Protein AF-A0A4Y2DJC7-F1 (afdb_monomer_lite)

pLDDT: mean 81.71, std 18.83, range [42.78, 98.69]

Radius of gyration: 62.55 Å; chains: 1; bounding box: 110×44×179 Å

Foldseek 3Di:
DDDDPDPDPDPDDDDDDDDDDDDDDDPDCVVPVVVVVVVVVVVVVVVVVVVVVVVVVVVVVQVVCVVVCNRPVSVVVVVVVVVVVVVVVVVVVVVVVVVVVVVVVVVVVVVVVVVVVVVVVVVVVVVVVVVVVVVVVVVVVVVVVVVVVVVVVVVVVVVVVVVVVVVVVVVVVVVVVVVVVVVVD

Organism: Araneus ventricosus (NCBI:txid182803)

Structure (mmCIF, N/CA/C/O backbone):
data_AF-A0A4Y2DJC7-F1
#
_entry.id   AF-A0A4Y2DJC7-F1
#
loop_
_atom_site.group_PDB
_atom_site.id
_atom_site.type_symbol
_atom_site.label_atom_id
_atom_site.label_alt_id
_atom_site.label_comp_id
_atom_site.label_asym_id
_atom_site.label_entity_id
_atom_site.label_seq_id
_atom_site.pdbx_PDB_ins_code
_atom_site.Cartn_x
_atom_site.Cartn_y
_atom_site.Cartn_z
_atom_site.occupancy
_atom_site.B_iso_or_equiv
_atom_site.auth_seq_id
_atom_site.auth_comp_id
_atom_site.auth_asym_id
_atom_site.auth_atom_id
_atom_site.pdbx_PDB_model_nu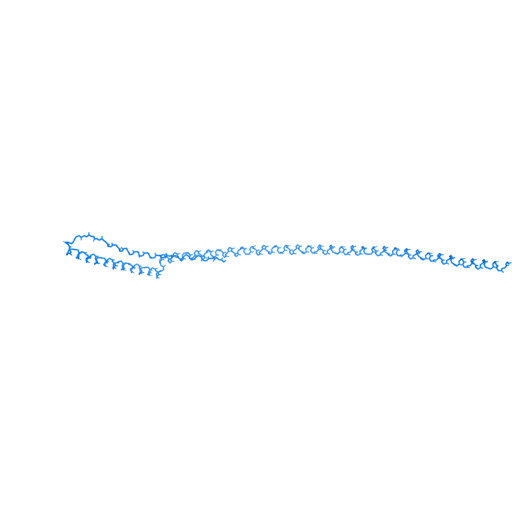m
ATOM 1 N N . MET A 1 1 ? -7.031 -8.091 13.533 1.00 45.00 1 MET A N 1
ATOM 2 C CA . MET A 1 1 ? -7.400 -9.311 14.275 1.00 45.00 1 MET A CA 1
ATOM 3 C C . MET A 1 1 ? -6.976 -9.064 15.709 1.00 45.00 1 MET A C 1
ATOM 5 O O . MET A 1 1 ? -5.784 -9.098 15.965 1.00 45.00 1 MET A O 1
ATOM 9 N N . SER A 1 2 ? -7.898 -8.633 16.573 1.00 46.38 2 SER A N 1
ATOM 10 C CA . SER A 1 2 ? -7.594 -8.322 17.976 1.00 46.38 2 SER A CA 1
ATOM 11 C C . SER A 1 2 ? -8.306 -9.318 18.881 1.00 46.38 2 SER A C 1
ATOM 13 O O . SER A 1 2 ? -9.525 -9.470 18.783 1.00 46.38 2 SER A O 1
ATOM 15 N N . GLU A 1 3 ? -7.506 -9.981 19.711 1.00 57.47 3 GLU A N 1
ATOM 16 C CA . GLU A 1 3 ? -7.895 -10.718 20.912 1.00 57.47 3 GLU A CA 1
ATOM 17 C C . GLU A 1 3 ? -8.944 -9.954 21.722 1.00 57.47 3 GLU A C 1
ATOM 19 O O . GLU A 1 3 ? -8.807 -8.758 21.985 1.00 57.47 3 GLU A O 1
ATOM 24 N N . TYR A 1 4 ? -10.011 -10.659 22.085 1.00 51.56 4 TYR A N 1
ATOM 25 C CA . TYR A 1 4 ? -10.983 -10.206 23.065 1.00 51.56 4 TYR A CA 1
ATOM 26 C C . TYR A 1 4 ? -10.540 -10.737 24.429 1.00 51.56 4 TYR A C 1
ATOM 28 O O . TYR A 1 4 ? -10.773 -11.906 24.725 1.00 51.56 4 TYR A O 1
ATOM 36 N N . ASP A 1 5 ? -9.920 -9.874 25.236 1.00 57.31 5 ASP A N 1
ATOM 37 C CA . ASP A 1 5 ? -9.789 -10.084 26.680 1.00 57.31 5 ASP A CA 1
ATOM 38 C C . ASP A 1 5 ? -11.188 -9.994 27.304 1.00 57.31 5 ASP A C 1
ATOM 40 O O . ASP A 1 5 ? -11.825 -8.934 27.338 1.00 57.31 5 ASP A O 1
ATOM 44 N N . LEU A 1 6 ? -11.704 -11.149 27.718 1.00 50.56 6 LEU A N 1
ATOM 45 C CA . LEU A 1 6 ? -12.896 -11.278 28.543 1.00 50.56 6 LEU A CA 1
ATOM 46 C C . LEU A 1 6 ? -12.432 -11.362 29.996 1.00 50.56 6 LEU A C 1
ATOM 48 O O . LEU A 1 6 ? -12.113 -12.447 30.474 1.00 50.56 6 LEU A O 1
ATOM 52 N N . ASP A 1 7 ? -12.424 -10.222 30.685 1.00 52.75 7 ASP A N 1
ATOM 53 C CA . ASP A 1 7 ? -12.332 -10.178 32.145 1.00 52.75 7 ASP A CA 1
ATOM 54 C C . ASP A 1 7 ? -13.587 -10.860 32.724 1.00 52.75 7 ASP A C 1
ATOM 56 O O . ASP A 1 7 ? -14.672 -10.271 32.790 1.00 52.75 7 ASP A O 1
ATOM 60 N N . LEU A 1 8 ? -13.464 -12.148 33.050 1.00 51.38 8 LEU A N 1
ATOM 61 C CA . LEU A 1 8 ? -14.424 -12.889 33.859 1.00 51.38 8 LEU A CA 1
ATOM 62 C C . LEU A 1 8 ? -14.116 -12.574 35.324 1.00 51.38 8 LEU A C 1
ATOM 64 O O . LEU A 1 8 ? -13.140 -13.082 35.868 1.00 51.38 8 LEU A O 1
ATOM 68 N N . ASP A 1 9 ? -14.937 -11.726 35.943 1.00 48.69 9 ASP A N 1
ATOM 69 C CA . ASP A 1 9 ? -14.891 -11.496 37.387 1.00 48.69 9 ASP A CA 1
ATOM 70 C C . ASP A 1 9 ? -15.214 -12.814 38.117 1.00 48.69 9 ASP A C 1
ATOM 72 O O . ASP A 1 9 ? -16.313 -13.367 38.023 1.00 48.69 9 ASP A O 1
ATOM 76 N N . GLU A 1 10 ? -14.204 -13.336 38.805 1.00 55.41 10 GLU A N 1
ATOM 77 C CA . GLU A 1 10 ? -14.201 -14.566 39.590 1.00 55.41 10 GLU A CA 1
ATOM 78 C C . GLU A 1 10 ? -14.854 -14.295 40.961 1.00 55.41 10 GLU A C 1
ATOM 80 O O . GLU A 1 10 ? -14.205 -13.844 41.903 1.00 55.41 10 GLU A O 1
ATOM 85 N N . GLU A 1 11 ? -16.167 -14.529 41.089 1.00 49.31 11 GLU A N 1
ATOM 86 C CA . GLU A 1 11 ? -16.833 -14.581 42.400 1.00 49.31 11 GLU A CA 1
ATOM 87 C C . GLU A 1 11 ? -16.439 -15.883 43.119 1.00 49.31 11 GLU A C 1
ATOM 89 O O . GLU A 1 11 ? -17.097 -16.915 42.981 1.00 49.31 11 GLU A O 1
ATOM 94 N N . ASN A 1 12 ? -15.357 -15.841 43.902 1.00 43.78 12 ASN A N 1
ATOM 95 C CA . ASN A 1 12 ? -15.054 -16.894 44.867 1.00 43.78 12 ASN A CA 1
ATOM 96 C C . ASN A 1 12 ? -15.877 -16.665 46.144 1.00 43.78 12 ASN A C 1
ATOM 98 O O . ASN A 1 12 ? -15.647 -15.727 46.909 1.00 43.78 12 ASN A O 1
ATOM 102 N N . SER A 1 13 ? -16.874 -17.520 46.342 1.00 45.62 13 SER A N 1
ATOM 103 C CA . SER A 1 13 ? -17.718 -17.574 47.526 1.00 45.62 13 SER A CA 1
ATOM 104 C C . SER A 1 13 ? -16.983 -18.283 48.667 1.00 45.62 13 SER A C 1
ATOM 106 O O . SER A 1 13 ? -16.938 -19.514 48.705 1.00 45.62 13 SER A O 1
ATOM 108 N N . ASP A 1 14 ? -16.418 -17.523 49.597 1.00 42.78 14 ASP A N 1
ATOM 109 C CA . ASP A 1 14 ? -15.743 -18.089 50.765 1.00 42.78 14 ASP A CA 1
ATOM 110 C C . ASP A 1 14 ? -16.717 -18.141 51.952 1.00 42.78 14 ASP A C 1
ATOM 112 O O . ASP A 1 14 ? -16.868 -17.193 52.723 1.00 42.78 14 ASP A O 1
ATOM 116 N N . TYR A 1 15 ? -17.472 -19.237 52.047 1.00 45.91 15 TYR A N 1
ATOM 117 C CA . TYR A 1 15 ? -18.239 -19.590 53.243 1.00 45.91 15 TYR A CA 1
ATOM 118 C C . TYR A 1 15 ? -17.432 -20.599 54.065 1.00 45.91 15 TYR A C 1
ATOM 120 O O . TYR A 1 15 ? -17.639 -21.808 53.970 1.00 45.91 15 TYR A O 1
ATOM 128 N N . GLU A 1 16 ? -16.507 -20.098 54.883 1.00 48.88 16 GLU A N 1
ATOM 129 C CA . GLU A 1 16 ? -15.864 -20.893 55.931 1.00 48.88 16 GLU A CA 1
ATOM 130 C C . GLU A 1 16 ? -16.770 -20.948 57.174 1.00 48.88 16 GLU A C 1
ATOM 132 O O . GLU A 1 16 ? -16.890 -19.991 57.941 1.00 48.88 16 GLU A O 1
ATOM 137 N N . LEU A 1 17 ? -17.431 -22.092 57.371 1.00 48.78 17 LEU A N 1
ATOM 138 C CA . LEU A 1 17 ? -18.119 -22.450 58.611 1.00 48.78 17 LEU A CA 1
ATOM 139 C C . LEU A 1 17 ? -17.069 -22.953 59.615 1.00 48.78 17 LEU A C 1
ATOM 141 O O . LEU A 1 17 ? -16.577 -24.073 59.494 1.00 48.78 17 LEU A O 1
ATOM 145 N N . ASN A 1 18 ? -16.703 -22.123 60.590 1.00 43.66 18 ASN A N 1
ATOM 146 C CA . ASN A 1 18 ? -15.735 -22.483 61.625 1.00 43.66 18 ASN A CA 1
ATOM 147 C C . ASN A 1 18 ? -16.478 -22.994 62.873 1.00 43.66 18 ASN A C 1
ATOM 149 O O . ASN A 1 18 ? -16.803 -22.224 63.775 1.00 43.66 18 ASN A O 1
ATOM 153 N N . GLU A 1 19 ? -16.781 -24.293 62.911 1.00 52.81 19 GLU A N 1
ATOM 154 C CA . GLU A 1 19 ? -17.213 -24.979 64.134 1.00 52.81 19 GLU A CA 1
ATOM 155 C C . GLU A 1 19 ? -15.987 -25.297 65.000 1.00 52.81 19 GLU A C 1
ATOM 157 O O . GLU A 1 19 ? -15.203 -26.197 64.696 1.00 52.81 19 GLU A O 1
ATOM 162 N N . LYS A 1 20 ? -15.831 -24.574 66.112 1.00 45.06 20 LYS A N 1
ATOM 163 C CA . LYS A 1 20 ? -15.009 -25.018 67.243 1.00 45.06 20 LYS A CA 1
ATOM 164 C C . LYS A 1 20 ? -15.786 -24.851 68.540 1.00 45.06 20 LYS A C 1
ATOM 166 O O . LYS A 1 20 ? -15.837 -23.768 69.112 1.00 45.06 20 LYS A O 1
ATOM 171 N N . ASN A 1 21 ? -16.369 -25.962 68.976 1.00 48.44 21 ASN A N 1
ATOM 172 C CA . ASN A 1 21 ? -16.732 -26.204 70.364 1.00 48.44 21 ASN A CA 1
ATOM 173 C C . ASN A 1 21 ? -15.483 -26.636 71.130 1.00 48.44 21 ASN A C 1
ATOM 175 O O . ASN A 1 21 ? -14.764 -27.496 70.634 1.00 48.44 21 ASN A O 1
ATOM 179 N N . GLU A 1 22 ? -15.278 -26.077 72.322 1.00 46.53 22 GLU A N 1
ATOM 180 C CA . GLU A 1 22 ? -14.643 -26.732 73.478 1.00 46.53 22 GLU A CA 1
ATOM 181 C C . GLU A 1 22 ? -14.798 -25.794 74.694 1.00 46.53 22 GLU A C 1
ATOM 183 O O . GLU A 1 22 ? -13.932 -24.978 74.998 1.00 46.53 22 GLU A O 1
ATOM 188 N N . ASN A 1 23 ? -15.959 -25.876 75.356 1.00 44.50 23 ASN A N 1
ATOM 189 C CA . ASN A 1 23 ? -16.177 -25.336 76.698 1.00 44.50 23 ASN A CA 1
ATOM 190 C C . ASN A 1 23 ? -16.110 -26.512 77.683 1.00 44.50 23 ASN A C 1
ATOM 192 O O . ASN A 1 23 ? -17.025 -27.330 77.721 1.00 44.50 23 ASN A O 1
ATOM 196 N N . GLU A 1 24 ? -15.048 -26.591 78.482 1.00 52.59 24 GLU A N 1
ATOM 197 C CA . GLU A 1 24 ? -15.063 -27.331 79.748 1.00 52.59 24 GLU A CA 1
ATOM 198 C C . GLU A 1 24 ? -15.586 -26.368 80.826 1.00 52.59 24 GLU A C 1
ATOM 200 O O . GLU A 1 24 ? -14.887 -25.431 81.211 1.00 52.59 24 GLU A O 1
ATOM 205 N N . SER A 1 25 ? -16.830 -26.548 81.279 1.00 49.59 25 SER A N 1
ATOM 206 C CA . SER A 1 25 ? -17.392 -25.784 82.401 1.00 49.59 25 SER A CA 1
ATOM 207 C C . SER A 1 25 ? -18.290 -26.678 83.254 1.00 49.59 25 SER A C 1
ATOM 209 O O . SER A 1 25 ? -19.210 -27.295 82.730 1.00 49.59 25 SER A O 1
ATOM 211 N N . ASP A 1 26 ? -17.982 -26.719 84.553 1.00 48.97 26 ASP A N 1
ATOM 212 C CA . ASP A 1 26 ? -18.608 -27.509 85.624 1.00 48.97 26 ASP A CA 1
ATOM 213 C C . ASP A 1 26 ? -20.152 -27.457 85.629 1.00 48.97 26 ASP A C 1
ATOM 215 O O . ASP A 1 26 ? -20.758 -26.381 85.580 1.00 48.97 26 ASP A O 1
ATOM 219 N N . GLU A 1 27 ? -20.752 -28.647 85.748 1.00 60.22 27 GLU A N 1
ATOM 220 C CA . GLU A 1 27 ? -22.170 -28.949 85.985 1.00 60.22 27 GLU A CA 1
ATOM 221 C C . GLU A 1 27 ? -22.632 -28.392 87.345 1.00 60.22 27 GLU A C 1
ATOM 223 O O . GLU A 1 27 ? -22.383 -29.008 88.375 1.00 60.22 27 GLU A O 1
ATOM 228 N N . ASP A 1 28 ? -23.308 -27.238 87.361 1.00 54.84 28 ASP A N 1
ATOM 229 C CA . ASP A 1 28 ? -24.350 -26.909 88.362 1.00 54.84 28 ASP A CA 1
ATOM 230 C C . ASP A 1 28 ? -25.143 -25.627 87.986 1.00 54.84 28 ASP A C 1
ATOM 232 O O . ASP A 1 28 ? -25.524 -24.809 88.827 1.00 54.84 28 ASP A O 1
ATOM 236 N N . THR A 1 29 ? -25.385 -25.372 86.689 1.00 58.53 29 THR A N 1
ATOM 237 C CA . THR A 1 29 ? -26.172 -24.203 86.209 1.00 58.53 29 THR A CA 1
ATOM 238 C C . THR A 1 29 ? -26.968 -24.506 84.925 1.00 58.53 29 THR A C 1
ATOM 240 O O . THR A 1 29 ? -27.165 -23.636 84.083 1.00 58.53 29 THR A O 1
ATOM 243 N N . GLU A 1 30 ? -27.443 -25.743 84.751 1.00 53.00 30 GLU A N 1
ATOM 244 C CA . GLU A 1 30 ? -28.084 -26.180 83.494 1.00 53.00 30 GLU A CA 1
ATOM 245 C C . GLU A 1 30 ? -29.489 -25.594 83.232 1.00 53.00 30 GLU A C 1
ATOM 247 O O . GLU A 1 30 ? -29.918 -25.530 82.087 1.00 53.00 30 GLU A O 1
ATOM 252 N N . ASP A 1 31 ? -30.192 -25.080 84.248 1.00 54.56 31 ASP A N 1
ATOM 253 C CA . ASP A 1 31 ? -31.565 -24.549 84.087 1.00 54.56 31 ASP A CA 1
ATOM 254 C C . ASP A 1 31 ? -31.604 -23.061 83.655 1.00 54.56 31 ASP A C 1
ATOM 256 O O . ASP A 1 31 ? -32.613 -22.549 83.170 1.00 54.56 31 ASP A O 1
ATOM 260 N N . ALA A 1 32 ? -30.491 -22.331 83.806 1.00 56.78 32 ALA A N 1
ATOM 261 C CA . ALA A 1 32 ? -30.411 -20.911 83.442 1.00 56.78 32 ALA A CA 1
ATOM 262 C C . ALA A 1 32 ? -29.861 -20.672 82.022 1.00 56.78 32 ALA A C 1
ATOM 264 O O . ALA A 1 32 ? -30.152 -19.634 81.432 1.00 56.78 32 ALA A O 1
ATOM 265 N N . SER A 1 33 ? -29.081 -21.606 81.465 1.00 54.53 33 SER A N 1
ATOM 266 C CA . SER A 1 33 ? -28.467 -21.460 80.138 1.00 54.53 33 SER A CA 1
ATOM 267 C C . SER A 1 33 ? -29.387 -21.888 78.992 1.00 54.53 33 SER A C 1
ATOM 269 O O . SER A 1 33 ? -29.352 -21.246 77.946 1.00 54.53 33 SER A O 1
ATOM 271 N N . GLU A 1 34 ? -30.256 -22.893 79.169 1.00 55.53 34 GLU A N 1
ATOM 272 C CA . GLU A 1 34 ? -31.197 -23.327 78.119 1.00 55.53 34 GLU A CA 1
ATOM 273 C C . GLU A 1 34 ? -32.164 -22.208 77.711 1.00 55.53 34 GLU A C 1
ATOM 275 O O . GLU A 1 34 ? -32.404 -21.981 76.526 1.00 55.53 34 GLU A O 1
ATOM 280 N N . THR A 1 35 ? -32.686 -21.447 78.677 1.00 60.66 35 THR A N 1
ATOM 281 C CA . THR A 1 35 ? -33.599 -20.332 78.380 1.00 60.66 35 THR A CA 1
ATOM 282 C C . THR A 1 35 ? -32.910 -19.142 77.715 1.00 60.66 35 THR A C 1
ATOM 284 O O . THR A 1 35 ? -33.576 -18.403 76.991 1.00 60.66 35 THR A 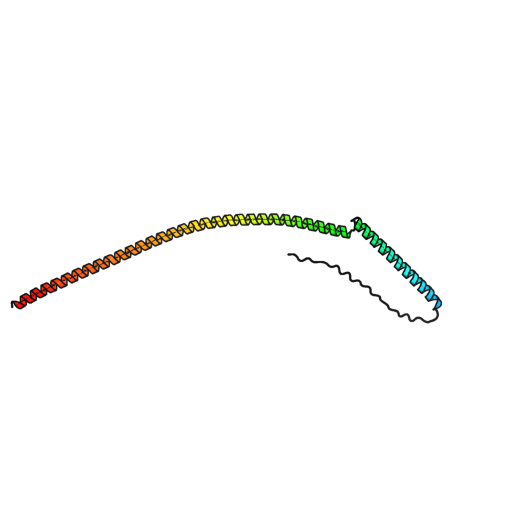O 1
ATOM 287 N N . ASP A 1 36 ? -31.607 -18.942 77.917 1.00 58.78 36 ASP A N 1
ATOM 288 C CA . ASP A 1 36 ? -30.838 -17.903 77.222 1.00 58.78 36 ASP A CA 1
ATOM 289 C C . ASP A 1 36 ? -30.331 -18.372 75.849 1.00 58.78 36 ASP A C 1
ATOM 291 O O . ASP A 1 36 ? -30.333 -17.579 74.908 1.00 58.78 36 ASP A O 1
ATOM 295 N N . MET A 1 37 ? -30.011 -19.660 75.680 1.00 61.88 37 MET A N 1
ATOM 296 C CA . MET A 1 37 ? -29.700 -20.252 74.374 1.00 61.88 37 MET A CA 1
ATOM 297 C C . MET A 1 37 ? -30.900 -20.205 73.422 1.00 61.88 37 MET A C 1
ATOM 299 O O . MET A 1 37 ? -30.741 -19.818 72.268 1.00 61.88 37 MET A O 1
ATOM 303 N N . VAL A 1 38 ? -32.108 -20.511 73.907 1.00 64.25 38 VAL A N 1
ATOM 304 C CA . VAL A 1 38 ? -33.337 -20.433 73.098 1.00 64.25 38 VAL A CA 1
ATOM 305 C C . VAL A 1 38 ? -33.634 -18.993 72.666 1.00 64.25 38 VAL A C 1
ATOM 307 O O . VAL A 1 38 ? -33.942 -18.760 71.501 1.00 64.25 38 VAL A O 1
ATOM 310 N N . LYS A 1 39 ? -33.466 -18.000 73.551 1.00 69.19 39 LYS A N 1
ATOM 311 C CA . LYS A 1 39 ? -33.623 -16.578 73.180 1.00 69.19 39 LYS A CA 1
ATOM 312 C C . LYS A 1 39 ? -32.585 -16.130 72.154 1.00 69.19 39 LYS A C 1
ATOM 314 O O . LYS A 1 39 ? -32.907 -15.354 71.262 1.00 69.19 39 LYS A O 1
ATOM 319 N N . GLN A 1 40 ? -31.345 -16.600 72.284 1.00 69.06 40 GLN A N 1
ATOM 320 C CA . GLN A 1 40 ? -30.268 -16.261 71.360 1.00 69.06 40 GLN A CA 1
ATOM 321 C C . GLN A 1 40 ? -30.476 -16.908 69.981 1.00 69.06 40 GLN A C 1
ATOM 323 O O . GLN A 1 40 ? -30.179 -16.284 68.963 1.00 69.06 40 GLN A O 1
ATOM 328 N N . GLU A 1 41 ? -31.025 -18.124 69.926 1.00 69.81 41 GLU A N 1
ATOM 329 C CA . GLU A 1 41 ? -31.457 -18.763 68.678 1.00 69.81 41 GLU A CA 1
ATOM 330 C C . GLU A 1 41 ? -32.636 -18.027 68.031 1.00 69.81 41 GLU A C 1
ATOM 332 O O . GLU A 1 41 ? -32.594 -17.777 66.825 1.00 69.81 41 GLU A O 1
ATOM 337 N N . GLU A 1 42 ? -33.638 -17.622 68.818 1.00 70.50 42 GLU A N 1
ATOM 338 C CA . GLU A 1 42 ? -34.778 -16.816 68.359 1.00 70.50 42 GLU A CA 1
ATOM 339 C C . GLU A 1 42 ? -34.317 -15.464 67.784 1.00 70.50 42 GLU A C 1
ATOM 341 O O . GLU A 1 42 ? -34.669 -15.117 66.651 1.00 70.50 42 GLU A O 1
ATOM 346 N N . GLU A 1 43 ? -33.441 -14.749 68.495 1.00 71.38 43 GLU A N 1
ATOM 347 C CA . GLU A 1 43 ? -32.845 -13.484 68.045 1.00 71.38 43 GLU A CA 1
ATOM 348 C C . GLU A 1 43 ? -32.008 -13.683 66.768 1.00 71.38 43 GLU A C 1
ATOM 350 O O . GLU A 1 43 ? -32.079 -12.892 65.825 1.00 71.38 43 GLU A O 1
ATOM 355 N N . TYR A 1 44 ? -31.266 -14.789 66.667 1.00 72.31 44 TYR A N 1
ATOM 356 C CA . TYR A 1 44 ? -30.502 -15.129 65.467 1.00 72.31 44 TYR A CA 1
ATOM 357 C C . TYR A 1 44 ? -31.403 -15.437 64.258 1.00 72.31 44 TYR A C 1
ATOM 359 O O . TYR A 1 44 ? -31.086 -15.045 63.127 1.00 72.31 44 TYR A O 1
ATOM 367 N N . THR A 1 45 ? -32.542 -16.105 64.468 1.00 77.38 45 THR A N 1
ATOM 368 C CA . THR A 1 45 ? -33.548 -16.314 63.416 1.00 77.38 45 THR A CA 1
ATOM 369 C C . THR A 1 45 ? -34.219 -15.017 62.978 1.00 77.38 45 THR A C 1
ATOM 371 O O . THR A 1 45 ? -34.348 -14.801 61.772 1.00 77.38 45 THR A O 1
ATOM 374 N N . GLU A 1 46 ? -34.554 -14.117 63.905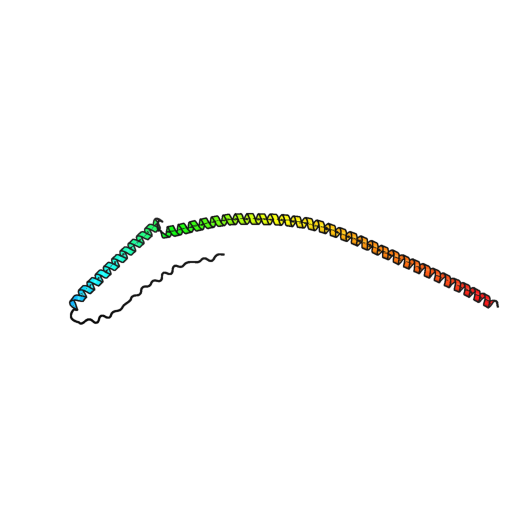 1.00 82.44 46 GLU A N 1
ATOM 375 C CA . GLU A 1 46 ? -35.115 -12.800 63.579 1.00 82.44 46 GLU A CA 1
ATOM 376 C C . GLU A 1 46 ? -34.125 -11.939 62.782 1.00 82.44 46 GLU A C 1
ATOM 378 O O . GLU A 1 46 ? -34.494 -11.335 61.772 1.00 82.44 46 GLU A O 1
ATOM 383 N N . ILE A 1 47 ? -32.843 -11.937 63.161 1.00 85.94 47 ILE A N 1
ATOM 384 C CA . ILE A 1 47 ? -31.792 -11.216 62.428 1.00 85.94 47 ILE A CA 1
ATOM 385 C C . ILE A 1 47 ? -31.629 -11.778 61.010 1.00 85.94 47 ILE A C 1
ATOM 387 O O . ILE A 1 47 ? -31.516 -11.013 60.047 1.00 85.94 47 ILE A O 1
ATOM 391 N N . LYS A 1 48 ? -31.635 -13.108 60.845 1.00 88.00 48 LYS A N 1
ATOM 392 C CA . LYS A 1 48 ? -31.599 -13.734 59.513 1.00 88.00 48 LYS A CA 1
ATOM 393 C C . LYS A 1 48 ? -32.801 -13.318 58.676 1.00 88.00 48 LYS A C 1
ATOM 395 O O . LYS A 1 48 ? -32.625 -12.953 57.515 1.00 88.00 48 LYS A O 1
ATOM 400 N N . GLU A 1 49 ? -33.998 -13.361 59.244 1.00 89.69 49 GLU A N 1
ATOM 401 C CA . GLU A 1 49 ? -35.224 -12.973 58.551 1.00 89.69 49 GLU A CA 1
ATOM 402 C C . GLU A 1 49 ? -35.190 -11.498 58.125 1.00 89.69 49 GLU A C 1
ATOM 404 O O . GLU A 1 49 ? -35.475 -11.187 56.965 1.00 89.69 49 GLU A O 1
ATOM 409 N N . GLN A 1 50 ? -34.718 -10.602 58.994 1.00 91.81 50 GLN A N 1
ATOM 410 C CA . GLN A 1 50 ? -34.536 -9.189 58.667 1.00 91.81 50 GLN A CA 1
ATOM 411 C C . GLN A 1 50 ? -33.544 -8.993 57.506 1.00 91.81 50 GLN A C 1
ATOM 413 O O . GLN A 1 50 ? -33.845 -8.289 56.540 1.00 91.81 50 GLN A O 1
ATOM 418 N N . MET A 1 51 ? -32.407 -9.694 57.529 1.00 91.62 51 MET A N 1
ATOM 419 C CA . MET A 1 51 ? -31.414 -9.667 56.447 1.00 91.62 51 MET A CA 1
ATOM 420 C C . MET A 1 51 ? -31.985 -10.180 55.116 1.00 91.62 51 MET A C 1
ATOM 422 O O . MET A 1 51 ? -31.668 -9.641 54.051 1.00 91.62 51 MET A O 1
ATOM 426 N N . TYR A 1 52 ? -32.849 -11.201 55.149 1.00 93.31 52 TYR A N 1
ATOM 427 C CA . TYR A 1 52 ? -33.544 -11.692 53.956 1.00 93.31 52 TYR A CA 1
ATOM 428 C C . TYR A 1 52 ? -34.519 -10.658 53.392 1.00 93.31 52 TYR A C 1
ATOM 430 O O . TYR A 1 52 ? -34.525 -10.435 52.177 1.00 93.31 52 TYR A O 1
ATOM 438 N N . GLN A 1 53 ? -35.312 -10.008 54.245 1.00 94.00 53 GLN A N 1
ATOM 439 C CA . GLN A 1 53 ? -36.235 -8.954 53.819 1.00 94.00 53 GLN A CA 1
ATOM 440 C C . GLN A 1 53 ? -35.483 -7.760 53.218 1.00 94.00 53 GLN A C 1
ATOM 442 O O . GLN A 1 53 ? -35.860 -7.271 52.149 1.00 94.00 53 GLN A O 1
ATOM 447 N N . ASP A 1 54 ? -34.366 -7.354 53.823 1.00 94.56 54 ASP A N 1
ATOM 448 C CA . ASP A 1 54 ? -33.521 -6.266 53.323 1.00 94.56 54 ASP A CA 1
ATOM 449 C C . ASP A 1 54 ? -32.865 -6.625 51.981 1.00 94.56 54 ASP A C 1
ATOM 451 O O . ASP A 1 54 ? -32.853 -5.821 51.040 1.00 94.56 54 ASP A O 1
ATOM 455 N N . LYS A 1 55 ? -32.380 -7.866 51.831 1.00 95.31 55 LYS A N 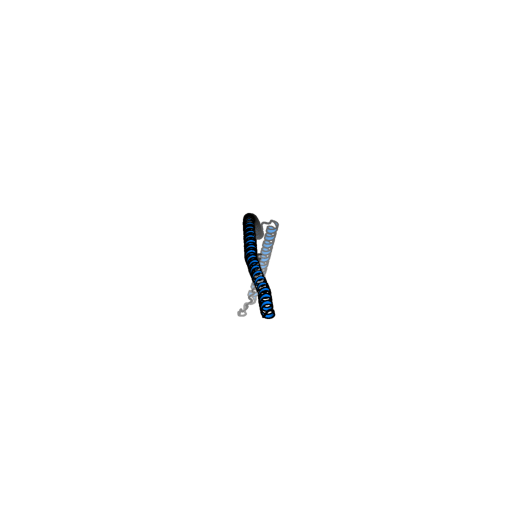1
ATOM 456 C CA . LYS A 1 55 ? -31.827 -8.362 50.562 1.00 95.31 55 LYS A CA 1
ATOM 457 C C . LYS A 1 55 ? -32.893 -8.402 49.468 1.00 95.31 55 LYS A C 1
ATOM 459 O O . LYS A 1 55 ? -32.637 -7.965 48.345 1.00 95.31 55 LYS A O 1
ATOM 464 N N . LEU A 1 56 ? -34.103 -8.857 49.791 1.00 94.06 56 LEU A N 1
ATOM 465 C CA . LEU A 1 56 ? -35.234 -8.863 48.866 1.00 94.06 56 LEU A CA 1
ATOM 466 C C . LEU A 1 56 ? -35.637 -7.438 48.453 1.00 94.06 56 LEU A C 1
ATOM 468 O O . LEU A 1 56 ? -35.913 -7.194 47.277 1.00 94.06 56 LEU A O 1
ATOM 472 N N . ALA A 1 57 ? -35.656 -6.491 49.393 1.00 94.81 57 ALA A N 1
ATOM 473 C CA . ALA A 1 57 ? -35.954 -5.088 49.121 1.00 94.81 57 ALA A CA 1
ATOM 474 C C . ALA A 1 57 ? -34.899 -4.446 48.205 1.00 94.81 57 ALA A C 1
ATOM 476 O O . ALA A 1 57 ? -35.257 -3.751 47.248 1.00 94.81 57 ALA A O 1
ATOM 477 N N . ASN A 1 58 ? -33.615 -4.733 48.435 1.00 94.69 58 ASN A N 1
ATOM 478 C CA . ASN A 1 58 ? -32.520 -4.278 47.579 1.00 94.69 58 ASN A CA 1
ATOM 479 C C . ASN A 1 58 ? -32.633 -4.832 46.154 1.00 94.69 58 ASN A C 1
ATOM 481 O O . ASN A 1 58 ? -32.547 -4.061 45.197 1.00 94.69 58 ASN A O 1
ATOM 485 N N . LEU A 1 59 ? -32.912 -6.129 46.000 1.00 93.88 59 LEU A N 1
ATOM 486 C CA . LEU A 1 59 ? -33.104 -6.750 44.686 1.00 93.88 59 LEU A CA 1
ATOM 487 C C . LEU A 1 59 ? -34.312 -6.161 43.947 1.00 93.88 59 LEU A C 1
ATOM 489 O O . LEU A 1 59 ? -34.209 -5.816 42.771 1.00 93.88 59 LEU A O 1
ATOM 493 N N . LYS A 1 60 ? -35.445 -5.964 44.634 1.00 94.44 60 LYS A N 1
ATOM 494 C CA . LYS A 1 60 ? -36.628 -5.303 44.051 1.00 94.44 60 LYS A CA 1
ATOM 495 C C . LYS A 1 60 ? -36.320 -3.873 43.603 1.00 94.44 60 LYS A C 1
ATOM 497 O O . LYS A 1 60 ? -36.782 -3.447 42.547 1.00 94.44 60 LYS A O 1
ATOM 502 N N . LYS A 1 61 ? -35.527 -3.132 44.382 1.00 95.06 61 LYS A N 1
ATOM 503 C CA . LYS A 1 61 ? -35.093 -1.773 44.037 1.00 95.06 61 LYS A CA 1
ATOM 504 C C . LYS A 1 61 ? -34.182 -1.764 42.809 1.00 95.06 61 LYS A C 1
ATOM 506 O O . LYS A 1 61 ? -34.397 -0.938 41.927 1.00 95.06 61 LYS A O 1
ATOM 511 N N . GLN A 1 62 ? -33.210 -2.671 42.729 1.00 94.19 62 GLN A N 1
ATOM 512 C CA . GLN A 1 62 ? -32.335 -2.808 41.559 1.00 94.19 62 GLN A CA 1
ATOM 513 C C . GLN A 1 62 ? -33.125 -3.190 40.304 1.00 94.19 62 GLN A C 1
ATOM 515 O O . GLN A 1 62 ? -32.900 -2.609 39.246 1.00 94.19 62 GLN A O 1
ATOM 520 N N . LEU A 1 63 ? -34.093 -4.102 40.430 1.00 93.19 63 LEU A N 1
ATOM 521 C CA . LEU A 1 63 ? -34.971 -4.507 39.331 1.00 93.19 63 LEU A CA 1
ATOM 522 C C . LEU A 1 63 ? -35.789 -3.313 38.823 1.00 93.19 63 LEU A C 1
ATOM 524 O O . LEU A 1 63 ? -35.766 -3.022 37.631 1.00 93.19 63 LEU A O 1
ATOM 528 N N . LYS A 1 64 ? -36.397 -2.538 39.728 1.00 95.06 64 LYS A N 1
ATOM 529 C CA . LYS A 1 64 ? -37.101 -1.302 39.363 1.00 95.06 64 LYS A CA 1
ATOM 530 C C . LYS A 1 64 ? -36.175 -0.278 38.692 1.00 95.06 64 LYS A C 1
ATOM 532 O O . LYS A 1 64 ? -36.543 0.321 37.691 1.00 95.06 64 LYS A O 1
ATOM 537 N N . GLN A 1 65 ? -34.955 -0.097 39.202 1.00 94.00 65 GLN A N 1
ATOM 538 C CA . GLN A 1 65 ? -33.959 0.790 38.586 1.00 94.00 65 GLN A CA 1
ATOM 539 C C . GLN A 1 65 ? -33.531 0.320 37.189 1.00 94.00 65 GLN A C 1
ATOM 541 O O . GLN A 1 65 ? -33.204 1.152 36.344 1.00 94.00 65 GLN A O 1
ATOM 546 N N . LEU A 1 66 ? -33.509 -0.991 36.939 1.00 92.69 66 LEU A N 1
ATOM 547 C CA . LEU A 1 66 ? -33.251 -1.570 35.621 1.00 92.69 66 LEU A CA 1
ATOM 548 C C . LEU A 1 66 ? -34.437 -1.361 34.672 1.00 92.69 66 LEU A C 1
ATOM 550 O O . LEU A 1 66 ? -34.214 -0.946 33.539 1.00 92.69 66 LEU A O 1
ATOM 554 N N . GLU A 1 67 ? -35.674 -1.579 35.132 1.00 92.31 67 GLU A N 1
ATOM 555 C CA . GLU A 1 67 ? -36.901 -1.303 34.361 1.00 92.31 67 GLU A CA 1
ATOM 556 C C . GLU A 1 67 ? -37.013 0.177 33.972 1.00 92.31 67 GLU A C 1
ATOM 558 O O . GLU A 1 67 ? -37.371 0.504 32.843 1.00 92.31 67 GLU A O 1
ATOM 563 N N . GLU A 1 68 ? -36.648 1.076 34.888 1.00 94.12 68 GLU A N 1
ATOM 564 C CA . GLU A 1 68 ? -36.590 2.523 34.653 1.00 94.12 68 GLU A CA 1
ATOM 565 C C . GLU A 1 68 ? -35.321 2.956 33.885 1.00 94.12 68 GLU A C 1
ATOM 567 O O . GLU A 1 68 ? -35.185 4.125 33.522 1.00 94.12 68 GLU A O 1
ATOM 572 N N . GLY A 1 69 ? -34.375 2.042 33.631 1.00 90.38 69 GLY A N 1
ATOM 573 C CA . GLY A 1 69 ? -33.139 2.306 32.882 1.00 90.38 69 GLY A CA 1
ATOM 574 C C . GLY A 1 69 ? -32.112 3.195 33.598 1.00 90.38 69 GLY A C 1
ATOM 575 O O . GLY A 1 69 ? -31.163 3.666 32.973 1.00 90.38 69 GLY A O 1
ATOM 576 N N . VAL A 1 70 ? -32.274 3.428 34.901 1.00 94.12 70 VAL A N 1
ATOM 577 C CA . VAL A 1 70 ? -31.419 4.290 35.742 1.00 94.12 70 VAL A CA 1
ATOM 578 C C . VAL A 1 70 ? -30.417 3.512 36.597 1.00 94.12 70 VAL A C 1
ATOM 580 O O . VAL A 1 70 ? -29.676 4.110 37.378 1.00 94.12 70 VAL A O 1
ATOM 583 N N . HIS A 1 71 ? -30.354 2.185 36.456 1.00 95.81 71 HIS A N 1
ATOM 584 C CA . HIS A 1 71 ? -29.382 1.369 37.180 1.00 95.81 71 HIS A CA 1
ATOM 585 C C . HIS A 1 71 ? -27.936 1.815 36.864 1.00 95.81 71 HIS A C 1
ATOM 587 O O . HIS A 1 71 ? -27.560 1.892 35.688 1.00 95.81 71 HIS A O 1
ATOM 593 N N . PRO A 1 72 ? -27.093 2.088 37.877 1.00 93.50 72 PRO A N 1
ATOM 594 C CA . PRO A 1 72 ? -25.774 2.692 37.677 1.00 93.50 72 PRO A CA 1
ATOM 595 C C . PRO A 1 72 ? -24.849 1.842 36.797 1.00 93.50 72 PRO A C 1
ATOM 597 O O . PRO A 1 72 ? -24.172 2.383 35.920 1.00 93.50 72 PRO A O 1
ATOM 600 N N . ASP A 1 73 ? -24.868 0.517 36.954 1.00 92.75 73 ASP A N 1
ATOM 601 C CA . ASP A 1 73 ? -24.035 -0.377 36.136 1.00 92.75 73 ASP A CA 1
ATOM 602 C C . ASP A 1 73 ? -24.491 -0.438 34.677 1.00 92.75 73 ASP A C 1
ATOM 604 O O . ASP A 1 73 ? -23.663 -0.498 33.764 1.00 92.75 73 ASP A O 1
ATOM 608 N N . TYR A 1 74 ? -25.804 -0.347 34.440 1.00 94.31 74 TYR A N 1
ATOM 609 C CA . TYR A 1 74 ? -26.357 -0.274 33.091 1.00 94.31 74 TYR A CA 1
ATOM 610 C C . TYR A 1 74 ? -25.895 1.011 32.398 1.00 94.31 74 TYR A C 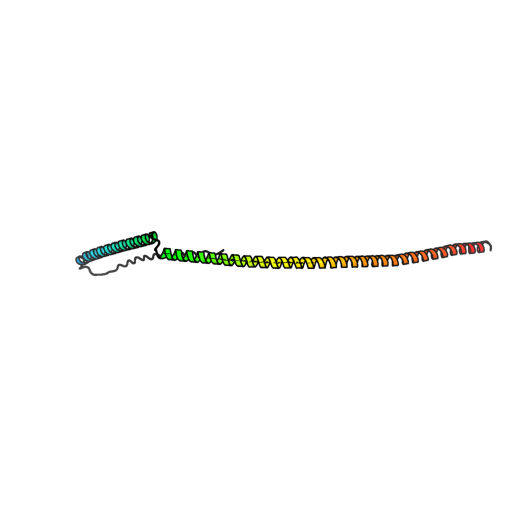1
ATOM 612 O O . TYR A 1 74 ? -25.347 0.958 31.296 1.00 94.31 74 TYR A O 1
ATOM 620 N N . LEU A 1 75 ? -26.011 2.156 33.078 1.00 96.19 75 LEU A N 1
ATOM 621 C CA . LEU A 1 75 ? -25.546 3.446 32.565 1.00 96.19 75 LEU A CA 1
ATOM 622 C C . LEU A 1 75 ? -24.033 3.458 32.312 1.00 96.19 75 LEU A C 1
ATOM 624 O O . LEU A 1 75 ? -23.579 3.976 31.290 1.00 96.19 75 LEU A O 1
ATOM 628 N N . LYS A 1 76 ? -23.240 2.851 33.203 1.00 96.88 76 LYS A N 1
ATOM 629 C CA . LYS A 1 76 ? -21.789 2.702 33.026 1.00 96.88 76 LYS A CA 1
ATOM 630 C C . LYS A 1 76 ? -21.466 1.893 31.768 1.00 96.88 76 LYS A C 1
ATOM 632 O O . LYS A 1 76 ? -20.602 2.297 30.985 1.00 96.88 76 LYS A O 1
ATOM 637 N N . ARG A 1 77 ? -22.178 0.785 31.537 1.00 96.25 77 ARG A N 1
ATOM 638 C CA . ARG A 1 77 ? -21.998 -0.057 30.346 1.00 96.25 77 ARG A CA 1
ATOM 639 C C . ARG A 1 77 ? -22.444 0.653 29.069 1.00 96.25 77 ARG A C 1
ATOM 641 O O . ARG A 1 77 ? -21.732 0.583 28.070 1.00 96.25 77 ARG A O 1
ATOM 648 N N . LEU A 1 78 ? -23.547 1.398 29.123 1.00 96.69 78 LEU A N 1
ATOM 649 C CA . LEU A 1 78 ? -24.040 2.211 28.011 1.00 96.69 78 LEU A CA 1
ATOM 650 C C . LEU A 1 78 ? -23.034 3.306 27.635 1.00 96.69 78 LEU A C 1
ATOM 652 O O . LEU A 1 78 ? -22.690 3.446 26.466 1.00 96.69 78 LEU A O 1
ATOM 656 N N . LYS A 1 79 ? -22.469 4.010 28.622 1.00 97.62 79 LYS A N 1
ATOM 657 C CA . LYS A 1 79 ? -21.423 5.018 28.394 1.00 97.62 79 LYS A CA 1
ATOM 658 C C . LYS A 1 79 ? -20.167 4.422 27.748 1.00 97.62 79 LYS A C 1
ATOM 660 O O . LYS A 1 79 ? -19.609 5.026 26.836 1.00 97.62 79 LYS A O 1
ATOM 665 N N . LYS A 1 80 ? -19.731 3.237 28.192 1.00 97.75 80 LYS A N 1
ATOM 666 C CA . LYS A 1 80 ? -18.590 2.524 27.587 1.00 97.75 80 LYS A CA 1
ATOM 667 C C . LYS A 1 80 ? -18.888 2.122 26.139 1.00 97.75 80 LYS A C 1
ATOM 669 O O . LYS A 1 80 ? -18.021 2.254 25.279 1.00 97.75 80 LYS A O 1
ATOM 674 N N . LEU A 1 81 ? -20.108 1.661 25.862 1.00 97.81 81 LEU A N 1
ATOM 675 C CA . LEU A 1 81 ? -20.533 1.296 24.511 1.00 97.81 81 LEU A CA 1
ATOM 676 C C . LEU A 1 81 ? -20.554 2.511 23.576 1.00 97.81 81 LEU A C 1
ATOM 678 O O . LEU A 1 81 ? -20.016 2.429 22.475 1.00 97.81 81 LEU A O 1
ATOM 682 N N . GLU A 1 82 ? -21.101 3.634 24.038 1.00 97.69 82 GLU A N 1
ATOM 683 C CA . GLU A 1 82 ? -21.126 4.895 23.291 1.00 97.69 82 GLU A CA 1
ATOM 684 C C . GLU A 1 82 ? -19.707 5.384 22.976 1.00 97.69 82 GLU A C 1
ATOM 686 O O . GLU A 1 82 ? -19.386 5.691 21.831 1.00 97.69 82 GLU A O 1
ATOM 691 N N . GLN A 1 83 ? -18.810 5.366 23.966 1.00 98.19 83 GLN A N 1
ATOM 692 C CA . GLN A 1 83 ? -17.411 5.737 23.759 1.00 98.19 83 GLN A CA 1
ATOM 693 C C . GLN A 1 83 ? -16.725 4.826 22.729 1.00 98.19 83 GLN A C 1
ATOM 695 O O . GLN A 1 83 ? -16.014 5.306 21.847 1.00 98.19 83 GLN A O 1
ATOM 700 N N . ASN A 1 84 ? -16.954 3.513 22.802 1.00 98.06 84 ASN A N 1
ATOM 701 C CA . ASN A 1 84 ? -16.413 2.563 21.831 1.00 98.06 84 ASN A CA 1
ATOM 702 C C . ASN A 1 84 ? -16.958 2.807 20.420 1.00 98.06 84 ASN A C 1
ATOM 704 O O . ASN A 1 84 ? -16.207 2.715 19.448 1.00 98.06 84 ASN A O 1
ATOM 708 N N . TYR A 1 85 ? -18.246 3.128 20.300 1.00 98.00 85 TYR A N 1
ATOM 709 C CA . TYR A 1 85 ? -18.869 3.463 19.026 1.00 98.00 85 TYR A CA 1
ATOM 710 C C . TYR A 1 85 ? -18.249 4.726 18.414 1.00 98.00 85 TYR A C 1
ATOM 712 O O . TYR A 1 85 ? -17.803 4.691 17.266 1.00 98.00 85 TYR A O 1
ATOM 720 N N . GLN A 1 86 ? -18.122 5.798 19.199 1.00 98.31 86 GLN A N 1
ATOM 721 C CA . GLN A 1 86 ? -17.493 7.049 18.766 1.00 98.31 86 GLN A CA 1
ATOM 722 C C . GLN A 1 86 ? -16.032 6.841 18.354 1.00 98.31 86 GLN A C 1
ATOM 724 O O . GLN A 1 86 ? -15.610 7.311 17.297 1.00 98.31 86 GLN A O 1
ATOM 729 N N . ASN A 1 87 ? -15.272 6.068 19.135 1.00 97.75 87 ASN A N 1
ATOM 730 C CA . ASN A 1 87 ? -13.896 5.706 18.797 1.00 97.75 87 ASN A CA 1
ATOM 731 C C . ASN A 1 87 ? -13.820 4.941 17.472 1.00 97.75 87 ASN A C 1
ATOM 733 O O . ASN A 1 87 ? -12.967 5.234 16.638 1.00 97.75 87 ASN A O 1
ATOM 737 N N . ARG A 1 88 ? -14.723 3.979 17.248 1.00 98.00 88 ARG A N 1
ATOM 738 C CA . ARG A 1 88 ? -14.771 3.213 15.997 1.00 98.00 88 ARG A CA 1
ATOM 739 C C . ARG A 1 88 ? -15.135 4.096 14.806 1.00 98.00 88 ARG A C 1
ATOM 741 O O . ARG A 1 88 ? -14.562 3.931 13.734 1.00 98.00 88 ARG A O 1
ATOM 748 N N . GLN A 1 89 ? -16.050 5.043 14.990 1.00 97.94 89 GLN A N 1
ATOM 749 C CA . GLN A 1 89 ? -16.408 6.007 13.956 1.00 97.94 89 GLN A CA 1
ATOM 750 C C . GLN A 1 89 ? -15.218 6.902 13.588 1.00 97.94 89 GLN A C 1
ATOM 752 O O . GLN A 1 89 ? -14.933 7.069 12.404 1.00 97.94 89 GLN A O 1
ATOM 757 N N . LEU A 1 90 ? -14.490 7.419 14.583 1.00 98.25 90 LEU A N 1
ATOM 758 C CA . LEU A 1 90 ? -13.281 8.213 14.356 1.00 98.25 90 LEU A CA 1
ATOM 759 C C . LEU A 1 90 ? -12.198 7.394 13.645 1.00 98.25 90 LEU A C 1
ATOM 761 O O . LEU A 1 90 ? -11.608 7.863 12.675 1.00 98.25 90 LEU A O 1
ATOM 765 N N . LEU A 1 91 ? -11.967 6.159 14.094 1.00 98.12 91 LEU A N 1
ATOM 766 C CA . LEU A 1 91 ? -10.989 5.265 13.480 1.00 98.12 91 LEU A CA 1
ATOM 767 C C . LEU A 1 91 ? -11.317 5.010 12.006 1.00 98.12 91 LEU A C 1
ATOM 769 O O . LEU A 1 91 ? -10.426 5.099 11.168 1.00 98.12 91 LEU A O 1
ATOM 773 N N . ASN A 1 92 ? -12.587 4.755 11.683 1.00 97.81 92 ASN A N 1
ATOM 774 C CA . ASN A 1 92 ? -13.028 4.566 10.302 1.00 97.81 92 ASN A CA 1
ATOM 775 C C . ASN A 1 92 ? -12.775 5.815 9.441 1.00 97.81 92 ASN A C 1
ATOM 777 O O . ASN A 1 92 ? -12.289 5.680 8.324 1.00 97.81 92 ASN A O 1
ATOM 781 N N . GLN A 1 93 ? -13.047 7.018 9.958 1.00 97.94 93 GLN A N 1
AT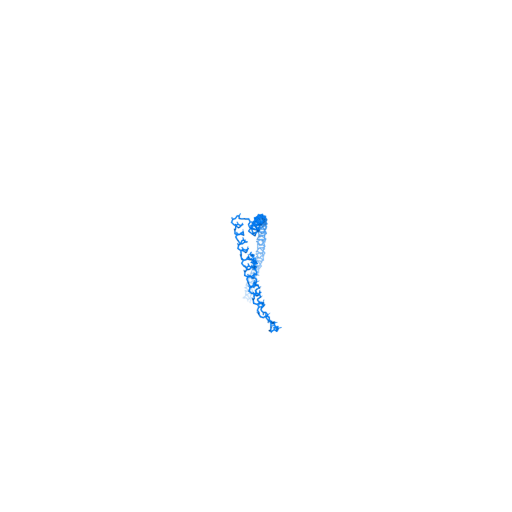OM 782 C CA . GLN A 1 93 ? -12.795 8.273 9.232 1.00 97.94 93 GLN A CA 1
ATOM 783 C C . GLN A 1 93 ? -11.304 8.505 8.963 1.00 97.94 93 GLN A C 1
ATOM 785 O O . GLN A 1 93 ? -10.917 8.950 7.882 1.00 97.94 93 GLN A O 1
ATOM 790 N N . VAL A 1 94 ? -10.452 8.219 9.952 1.00 98.00 94 VAL A N 1
ATOM 791 C CA . VAL A 1 94 ? -8.996 8.326 9.793 1.00 98.00 94 VAL A CA 1
ATOM 792 C C . VAL A 1 94 ? -8.496 7.289 8.791 1.00 98.00 94 VAL A C 1
ATOM 794 O O . VAL A 1 94 ? -7.701 7.626 7.918 1.00 98.00 94 VAL A O 1
ATOM 797 N N . PHE A 1 95 ? -8.988 6.053 8.886 1.00 98.44 95 PHE A N 1
ATOM 798 C CA . PHE A 1 95 ? -8.629 4.972 7.974 1.00 98.44 95 PHE A CA 1
ATOM 799 C C . PHE A 1 95 ? -8.983 5.311 6.524 1.00 98.44 95 PHE A C 1
ATOM 801 O O . PHE A 1 95 ? -8.134 5.188 5.648 1.00 98.44 95 PHE A O 1
ATOM 808 N N . GLU A 1 96 ? -10.200 5.801 6.280 1.00 98.12 96 GLU A N 1
ATOM 809 C CA . GLU A 1 96 ? -10.641 6.232 4.951 1.00 98.12 96 GLU A CA 1
ATOM 810 C C . GLU A 1 96 ? -9.704 7.292 4.360 1.00 98.12 96 GLU A C 1
ATOM 812 O O . GLU A 1 96 ? -9.242 7.147 3.231 1.00 98.12 96 GLU A O 1
ATOM 817 N N . ARG A 1 97 ? -9.358 8.324 5.140 1.00 97.94 97 ARG A N 1
ATOM 818 C CA . ARG A 1 97 ? -8.442 9.380 4.690 1.00 97.94 97 ARG A CA 1
ATOM 819 C C . ARG A 1 97 ? -7.066 8.831 4.322 1.00 97.94 97 ARG A C 1
ATOM 821 O O . ARG A 1 97 ? -6.544 9.162 3.263 1.00 97.94 97 ARG A O 1
ATOM 828 N N . VAL A 1 98 ? -6.485 8.005 5.192 1.00 98.38 98 VAL A N 1
ATOM 829 C CA . VAL A 1 98 ? -5.156 7.420 4.965 1.00 98.38 98 VAL A CA 1
ATOM 830 C C . VAL A 1 98 ? -5.158 6.530 3.724 1.00 98.38 98 VAL A C 1
ATOM 832 O O . VAL A 1 98 ? -4.193 6.552 2.960 1.00 98.38 98 VAL A O 1
ATOM 835 N N . GLU A 1 99 ? -6.233 5.775 3.494 1.00 98.44 99 GLU A N 1
ATOM 836 C CA . GLU A 1 99 ? -6.329 4.909 2.322 1.00 98.44 99 GLU A CA 1
ATOM 837 C C . GLU A 1 99 ? -6.463 5.723 1.029 1.00 98.44 99 GLU A C 1
ATOM 839 O O . GLU A 1 99 ? -5.807 5.400 0.041 1.00 98.44 99 GLU A O 1
ATOM 844 N N . ILE A 1 100 ? -7.219 6.827 1.044 1.00 98.38 100 ILE A N 1
ATOM 845 C CA . ILE A 1 100 ? -7.279 7.767 -0.086 1.00 98.38 100 ILE A CA 1
ATOM 846 C C . ILE A 1 100 ? -5.886 8.339 -0.381 1.00 98.38 100 ILE A C 1
ATOM 848 O O . ILE A 1 100 ? -5.407 8.232 -1.508 1.00 98.38 100 ILE A O 1
ATOM 852 N N . GLU A 1 101 ? -5.192 8.868 0.631 1.00 98.38 101 GLU A N 1
ATOM 853 C CA . GLU A 1 101 ? -3.840 9.427 0.472 1.00 98.38 101 GLU A CA 1
ATOM 854 C C . GLU A 1 101 ? -2.823 8.384 -0.015 1.00 98.38 101 GLU A C 1
ATOM 856 O O . GLU A 1 101 ? -1.849 8.707 -0.702 1.00 98.38 101 GLU A O 1
ATOM 861 N N . ARG A 1 102 ? -3.002 7.116 0.362 1.00 98.50 102 ARG A N 1
ATOM 862 C CA . ARG A 1 102 ? -2.179 6.012 -0.130 1.00 98.50 102 ARG A CA 1
ATOM 863 C C . ARG A 1 102 ? -2.439 5.751 -1.611 1.00 98.50 102 ARG A C 1
ATOM 865 O O . ARG A 1 102 ? -1.483 5.729 -2.379 1.00 98.50 102 ARG A O 1
ATOM 872 N N . VAL A 1 103 ? -3.701 5.598 -2.006 1.00 98.62 103 VAL A N 1
ATOM 873 C CA . VAL A 1 103 ? -4.079 5.352 -3.406 1.00 98.62 103 VAL A CA 1
ATOM 874 C C . VAL A 1 103 ? -3.634 6.504 -4.308 1.00 98.62 103 VAL A C 1
ATOM 876 O O . VAL A 1 103 ? -3.131 6.264 -5.402 1.00 98.62 103 VAL A O 1
ATOM 879 N N . GLU A 1 104 ? -3.754 7.752 -3.852 1.00 98.44 104 GLU A N 1
ATOM 880 C CA . GLU A 1 104 ? -3.278 8.922 -4.596 1.00 98.44 104 GLU A CA 1
ATOM 881 C C . GLU A 1 104 ? -1.759 8.904 -4.803 1.00 98.44 104 GLU A C 1
ATOM 883 O O . GLU A 1 104 ? -1.285 9.172 -5.910 1.00 98.44 104 GLU A O 1
ATOM 888 N N . ARG A 1 105 ? -0.986 8.548 -3.769 1.00 98.44 105 ARG A N 1
ATOM 889 C CA . ARG A 1 105 ? 0.471 8.396 -3.890 1.00 98.44 105 ARG A CA 1
ATOM 890 C C . ARG A 1 105 ? 0.845 7.284 -4.858 1.00 98.44 105 ARG A C 1
ATOM 892 O O . ARG A 1 105 ? 1.680 7.514 -5.730 1.00 98.44 105 ARG A O 1
ATOM 899 N N . ASP A 1 106 ? 0.217 6.120 -4.730 1.00 98.62 106 ASP A N 1
ATOM 900 C CA . ASP A 1 106 ? 0.471 4.975 -5.607 1.00 98.62 106 ASP A CA 1
ATOM 901 C C . ASP A 1 106 ? 0.140 5.336 -7.067 1.00 98.62 106 ASP A C 1
ATOM 903 O O . ASP A 1 106 ? 0.925 5.054 -7.968 1.00 98.62 106 ASP A O 1
ATOM 907 N N . TYR A 1 107 ? -0.958 6.061 -7.304 1.00 98.56 107 TYR A N 1
ATOM 908 C CA . TYR A 1 107 ? -1.326 6.561 -8.630 1.00 98.56 107 TYR A CA 1
ATOM 909 C C . TYR A 1 107 ? -0.278 7.512 -9.230 1.00 98.56 107 TYR A C 1
ATOM 911 O O . TYR A 1 107 ? 0.051 7.402 -10.414 1.00 98.56 107 TYR A O 1
ATOM 919 N N . ILE A 1 108 ? 0.251 8.450 -8.439 1.00 98.56 108 ILE A N 1
ATOM 920 C CA . ILE A 1 108 ? 1.291 9.381 -8.902 1.00 98.56 108 ILE A CA 1
ATOM 921 C C . ILE A 1 108 ? 2.562 8.612 -9.269 1.00 98.56 108 ILE A C 1
ATOM 923 O O . ILE A 1 108 ? 3.100 8.816 -10.358 1.00 98.56 108 ILE A O 1
ATOM 927 N N . LEU A 1 109 ? 3.003 7.703 -8.396 1.00 98.50 109 LEU A N 1
ATOM 928 C CA . LEU A 1 109 ? 4.199 6.892 -8.621 1.00 98.50 109 LEU A CA 1
ATOM 929 C C . LEU A 1 109 ? 4.064 6.016 -9.866 1.00 98.50 109 LEU A C 1
ATOM 931 O O . LEU A 1 109 ? 4.984 5.967 -10.678 1.00 98.50 109 LEU A O 1
ATOM 935 N N . GLU A 1 110 ? 2.911 5.378 -10.057 1.00 98.50 110 GLU A N 1
ATOM 936 C CA . GLU A 1 110 ? 2.652 4.541 -11.228 1.00 98.50 110 GLU A CA 1
ATOM 937 C C . GLU A 1 110 ? 2.674 5.367 -12.520 1.00 98.50 110 GLU A C 1
ATOM 939 O O . GLU A 1 110 ? 3.261 4.968 -13.525 1.00 98.50 110 GLU A O 1
ATOM 944 N N . LYS A 1 111 ? 2.092 6.572 -12.496 1.00 98.69 111 LYS A N 1
ATOM 945 C CA . LYS A 1 111 ? 2.116 7.481 -13.645 1.00 98.69 111 LYS A CA 1
ATOM 946 C C . LYS A 1 111 ? 3.540 7.921 -13.997 1.00 98.69 111 LYS A C 1
ATOM 948 O O . LYS A 1 111 ? 3.882 7.991 -15.179 1.00 98.69 111 LYS A O 1
ATOM 953 N N . GLU A 1 112 ? 4.359 8.234 -12.996 1.00 98.62 112 GLU A N 1
ATOM 954 C CA . GLU A 1 112 ? 5.767 8.592 -13.190 1.00 98.62 112 GLU A CA 1
ATOM 955 C C . GLU A 1 112 ? 6.590 7.403 -13.698 1.00 98.62 112 GLU A C 1
ATOM 957 O O . GLU A 1 112 ? 7.380 7.566 -14.631 1.00 98.62 112 GLU A O 1
ATOM 962 N N . ALA A 1 113 ? 6.363 6.206 -13.153 1.00 98.50 113 ALA A N 1
ATOM 963 C CA . ALA A 1 113 ? 7.012 4.974 -13.587 1.00 98.50 113 ALA A CA 1
ATOM 964 C C . ALA A 1 113 ? 6.678 4.648 -15.050 1.00 98.50 113 ALA A C 1
ATOM 966 O O . ALA A 1 113 ? 7.592 4.451 -15.850 1.00 98.50 113 ALA A O 1
ATOM 967 N N . ALA A 1 114 ? 5.398 4.703 -15.430 1.00 98.56 114 ALA A N 1
ATOM 968 C CA . ALA A 1 114 ? 4.960 4.479 -16.805 1.00 98.56 114 ALA A CA 1
ATOM 969 C C . ALA A 1 114 ? 5.562 5.508 -17.780 1.00 98.56 114 ALA A C 1
ATOM 971 O O . ALA A 1 114 ? 5.960 5.167 -18.896 1.00 98.56 114 ALA A O 1
ATOM 972 N N . HIS A 1 115 ? 5.665 6.776 -17.366 1.00 98.50 115 HIS A N 1
ATOM 973 C CA . HIS A 1 115 ? 6.307 7.805 -18.184 1.00 98.50 115 HIS A CA 1
ATOM 974 C C . HIS A 1 115 ? 7.813 7.559 -18.354 1.00 98.50 115 HIS A C 1
ATOM 976 O O . HIS A 1 115 ? 8.329 7.664 -19.468 1.00 98.50 115 HIS A O 1
ATOM 982 N N . LYS A 1 116 ? 8.509 7.201 -17.269 1.00 98.62 116 LYS A N 1
ATOM 983 C CA . LYS A 1 116 ? 9.940 6.875 -17.287 1.00 98.62 116 LYS A CA 1
ATOM 984 C C . LYS A 1 116 ? 10.222 5.669 -18.180 1.00 98.62 116 LYS A C 1
ATOM 986 O O . LYS A 1 116 ? 11.095 5.750 -19.036 1.00 98.62 116 LYS A O 1
ATOM 991 N N . GLU A 1 117 ? 9.437 4.604 -18.041 1.00 98.50 117 GLU A N 1
ATOM 992 C CA . GLU A 1 117 ? 9.560 3.391 -18.852 1.00 98.50 117 GLU A CA 1
ATOM 993 C C . GLU A 1 117 ? 9.354 3.684 -20.346 1.00 98.50 117 GLU A C 1
ATOM 995 O O . GLU A 1 117 ? 10.078 3.167 -21.197 1.00 98.50 117 GLU A O 1
ATOM 1000 N N . TYR A 1 118 ? 8.394 4.549 -20.683 1.00 98.50 118 TYR A N 1
ATOM 1001 C CA . TYR A 1 118 ? 8.178 4.970 -22.064 1.00 98.50 118 TYR A CA 1
ATOM 1002 C C . TYR A 1 118 ? 9.394 5.704 -22.651 1.00 98.50 118 TYR A C 1
ATOM 1004 O O . TYR A 1 118 ? 9.813 5.402 -23.773 1.00 98.50 118 TYR A O 1
ATOM 1012 N N . GLU A 1 119 ? 9.976 6.656 -21.916 1.00 98.62 119 GLU A N 1
ATOM 1013 C CA . GLU A 1 119 ? 11.163 7.378 -22.389 1.00 98.62 119 GLU A CA 1
ATOM 1014 C C . GLU A 1 119 ? 12.400 6.468 -22.462 1.00 98.62 119 GLU A C 1
ATOM 1016 O O . GLU A 1 119 ? 13.159 6.564 -23.427 1.00 98.62 119 GLU A O 1
ATOM 1021 N N . GLU A 1 120 ? 12.568 5.531 -21.525 1.00 98.50 120 GLU A N 1
ATOM 1022 C CA . GLU A 1 120 ? 13.636 4.521 -21.560 1.00 98.50 120 GLU A CA 1
ATOM 1023 C C . GLU A 1 120 ? 13.521 3.626 -22.799 1.00 98.50 120 GLU A C 1
ATOM 1025 O O . GLU A 1 120 ? 14.466 3.547 -23.583 1.00 98.50 120 GLU A O 1
ATOM 1030 N N . LYS A 1 121 ? 12.342 3.049 -23.064 1.00 98.44 121 LYS A N 1
ATOM 1031 C CA . LYS A 1 121 ? 12.097 2.221 -24.260 1.00 98.44 121 LYS A CA 1
ATOM 1032 C C . LYS A 1 121 ? 12.336 2.979 -25.559 1.00 98.44 121 LYS A C 1
ATOM 1034 O O . LYS A 1 121 ? 12.823 2.430 -26.544 1.00 98.44 121 LYS A O 1
ATOM 1039 N N . LYS A 1 122 ? 11.996 4.264 -25.589 1.00 98.50 122 LYS A N 1
ATOM 1040 C CA . LYS A 1 122 ? 12.243 5.127 -26.746 1.00 98.50 122 LYS A CA 1
ATOM 1041 C C . LYS A 1 122 ? 13.735 5.357 -26.990 1.00 98.50 122 LYS A C 1
ATOM 1043 O O . LYS A 1 122 ? 14.133 5.471 -28.150 1.00 98.50 122 LYS A O 1
ATOM 1048 N N . ILE A 1 123 ? 14.544 5.453 -25.936 1.00 98.50 123 ILE A N 1
ATOM 1049 C CA . ILE A 1 123 ? 16.006 5.537 -26.048 1.00 98.50 123 ILE A CA 1
ATOM 1050 C C . ILE A 1 123 ? 16.564 4.186 -26.500 1.00 98.50 123 ILE A C 1
ATOM 1052 O O . ILE A 1 123 ? 17.267 4.143 -27.506 1.00 98.50 123 ILE A O 1
ATOM 1056 N N . GLU A 1 124 ? 16.160 3.095 -25.852 1.00 98.25 124 GLU A N 1
ATOM 1057 C CA . GLU A 1 124 ? 16.585 1.728 -26.177 1.00 98.25 124 GLU A CA 1
ATOM 1058 C C . GLU A 1 124 ? 16.328 1.381 -27.653 1.00 98.25 124 GLU A C 1
ATOM 1060 O O . GLU A 1 124 ? 17.215 0.891 -28.351 1.00 98.25 124 GLU A O 1
ATOM 1065 N N . LEU A 1 125 ? 15.145 1.714 -28.184 1.00 98.25 125 LEU A N 1
ATOM 1066 C CA . LEU A 1 125 ? 14.820 1.500 -29.599 1.00 98.25 125 LEU A CA 1
ATOM 1067 C C . LEU A 1 125 ? 15.740 2.279 -30.548 1.00 98.25 125 LEU A C 1
ATOM 1069 O O . LEU A 1 125 ? 16.085 1.785 -31.623 1.00 98.25 125 LEU A O 1
ATOM 1073 N N . ARG A 1 126 ? 16.135 3.501 -30.176 1.00 98.19 126 ARG A N 1
ATOM 1074 C CA . ARG A 1 126 ? 17.065 4.305 -30.980 1.00 98.19 126 ARG A CA 1
ATOM 1075 C C . ARG A 1 126 ? 18.466 3.712 -30.944 1.00 98.19 126 ARG A C 1
ATOM 1077 O O . ARG A 1 126 ? 19.092 3.618 -31.994 1.00 98.19 126 ARG A O 1
ATOM 1084 N N . GLU A 1 127 ? 18.937 3.301 -29.772 1.00 98.25 127 GLU A N 1
ATOM 1085 C CA . GLU A 1 127 ? 20.248 2.666 -29.602 1.00 98.25 127 GLU A CA 1
ATOM 1086 C C . GLU A 1 127 ? 20.328 1.328 -30.346 1.00 98.25 127 GLU A C 1
ATOM 1088 O O . GLU A 1 127 ? 21.298 1.085 -31.060 1.00 98.25 127 GLU A O 1
ATOM 1093 N N . THR A 1 128 ? 19.266 0.521 -30.283 1.00 98.38 128 THR A N 1
ATOM 1094 C CA . THR A 1 128 ? 19.142 -0.732 -31.047 1.00 98.38 128 THR A CA 1
ATOM 1095 C C . THR A 1 128 ? 19.245 -0.470 -32.547 1.00 98.38 128 THR A C 1
ATOM 1097 O O . THR A 1 128 ? 20.025 -1.115 -33.242 1.00 98.38 128 THR A O 1
ATOM 1100 N N . LEU A 1 129 ? 18.518 0.533 -33.055 1.00 98.19 129 LEU A N 1
ATOM 1101 C CA . LEU A 1 129 ? 18.564 0.878 -34.475 1.00 98.19 129 LEU A CA 1
ATOM 1102 C C . LEU A 1 129 ? 19.955 1.364 -34.910 1.00 98.19 129 LEU A C 1
ATOM 1104 O O . LEU A 1 129 ? 20.408 1.023 -36.002 1.00 98.19 129 LEU A O 1
ATOM 1108 N N . ILE A 1 130 ? 20.628 2.164 -34.080 1.00 98.00 130 ILE A N 1
ATOM 1109 C CA . ILE A 1 130 ? 22.000 2.617 -34.348 1.00 98.00 130 ILE A CA 1
ATOM 1110 C C . ILE A 1 130 ? 22.943 1.411 -34.405 1.00 98.00 130 ILE A C 1
ATOM 1112 O O . ILE A 1 130 ? 23.666 1.268 -35.390 1.00 98.00 130 ILE A O 1
ATOM 1116 N N . SER A 1 131 ? 22.880 0.518 -33.414 1.00 98.25 131 SER A N 1
ATOM 1117 C CA . SER A 1 131 ? 23.694 -0.702 -33.360 1.00 98.25 131 SER A CA 1
ATOM 1118 C C . SER A 1 131 ? 23.493 -1.578 -34.600 1.00 98.25 131 SER A C 1
ATOM 1120 O O . SER A 1 131 ? 24.467 -1.987 -35.232 1.00 98.25 131 SER A O 1
ATOM 1122 N N . ASP A 1 132 ? 22.244 -1.796 -35.019 1.00 98.00 132 ASP A N 1
ATOM 1123 C CA . ASP A 1 132 ? 21.917 -2.575 -36.219 1.00 98.00 132 ASP A CA 1
ATOM 1124 C C . ASP A 1 132 ? 22.508 -1.958 -37.496 1.00 98.00 132 ASP A C 1
ATOM 1126 O O . ASP A 1 132 ? 22.957 -2.665 -38.404 1.00 98.00 132 ASP A O 1
ATOM 1130 N N . LEU A 1 133 ? 22.483 -0.626 -37.607 1.00 97.88 133 LEU A N 1
ATOM 1131 C CA . LEU A 1 133 ? 23.047 0.089 -38.751 1.00 97.88 133 LEU A CA 1
ATOM 1132 C C . LEU A 1 133 ? 24.579 0.045 -38.753 1.00 97.88 133 LEU A C 1
ATOM 1134 O O . LEU A 1 133 ? 25.181 -0.131 -39.815 1.00 97.88 133 LEU A O 1
ATOM 1138 N N . GLU A 1 134 ? 25.211 0.174 -37.589 1.00 97.88 134 GLU A N 1
ATOM 1139 C CA . GLU A 1 134 ? 26.660 0.040 -37.435 1.00 97.88 134 GLU A CA 1
ATOM 1140 C C . GLU A 1 134 ? 27.140 -1.380 -37.747 1.00 97.88 134 GLU A C 1
ATOM 1142 O O . GLU A 1 134 ? 28.154 -1.552 -38.429 1.00 97.88 134 GLU A O 1
ATOM 1147 N N . GLU A 1 135 ? 26.395 -2.401 -37.325 1.00 97.75 135 GLU A N 1
ATOM 1148 C CA . GLU A 1 135 ? 26.699 -3.794 -37.642 1.00 97.75 135 GLU A CA 1
ATOM 1149 C C . GLU A 1 135 ? 26.534 -4.083 -39.136 1.00 97.75 135 GLU A C 1
ATOM 1151 O O . GLU A 1 135 ? 27.446 -4.633 -39.753 1.00 97.75 135 GLU A O 1
ATOM 1156 N N . LYS A 1 136 ? 25.448 -3.616 -39.767 1.00 97.81 136 LYS A N 1
ATOM 1157 C CA . LYS A 1 136 ? 25.276 -3.723 -41.227 1.00 97.81 136 LYS A CA 1
ATOM 1158 C C . LYS A 1 136 ? 26.399 -3.031 -41.990 1.00 97.81 136 LYS A C 1
ATOM 1160 O O . LYS A 1 136 ? 26.910 -3.584 -42.962 1.00 97.81 136 LYS A O 1
ATOM 1165 N N . LYS A 1 137 ? 26.813 -1.840 -41.550 1.00 97.81 137 LYS A N 1
ATOM 1166 C CA . LYS A 1 137 ? 27.958 -1.134 -42.137 1.00 97.81 137 LYS A CA 1
ATOM 1167 C C . LYS A 1 137 ? 29.233 -1.973 -42.018 1.00 97.81 137 LYS A C 1
ATOM 1169 O O . LYS A 1 137 ? 29.923 -2.157 -43.018 1.00 97.81 137 LYS A O 1
ATOM 1174 N N . ARG A 1 138 ? 29.510 -2.528 -40.833 1.00 97.50 138 ARG A N 1
ATOM 1175 C CA . ARG A 1 138 ? 30.667 -3.402 -40.589 1.00 97.50 138 ARG A CA 1
ATOM 1176 C C . ARG A 1 138 ? 30.630 -4.657 -41.464 1.00 97.50 138 ARG A C 1
ATOM 1178 O O . ARG A 1 138 ? 31.663 -5.040 -42.004 1.00 97.50 138 ARG A O 1
ATOM 1185 N N . MET A 1 139 ? 29.460 -5.277 -41.635 1.00 97.12 139 MET A N 1
ATOM 1186 C CA . MET A 1 139 ? 29.285 -6.436 -42.517 1.00 97.12 139 MET A CA 1
ATOM 1187 C C . MET A 1 139 ? 29.616 -6.091 -43.970 1.00 97.12 139 MET A C 1
ATOM 1189 O O . MET A 1 139 ? 30.400 -6.800 -44.591 1.00 97.12 139 MET A O 1
ATOM 1193 N N . ILE A 1 140 ? 29.103 -4.972 -44.489 1.00 96.75 140 ILE A N 1
ATOM 1194 C CA . ILE A 1 140 ? 29.391 -4.521 -45.860 1.00 96.75 140 ILE A CA 1
ATOM 1195 C C . ILE A 1 140 ? 30.888 -4.235 -46.044 1.00 96.75 140 ILE A C 1
ATOM 1197 O O . ILE A 1 140 ? 31.475 -4.602 -47.061 1.00 96.75 140 ILE A O 1
ATOM 1201 N N . GLU A 1 141 ? 31.530 -3.589 -45.069 1.00 96.06 141 GLU A N 1
ATOM 1202 C CA . GLU A 1 141 ? 32.972 -3.317 -45.106 1.00 96.06 141 GLU A CA 1
ATOM 1203 C C . GLU A 1 141 ? 33.802 -4.612 -45.077 1.00 96.06 141 GLU A C 1
ATOM 1205 O O . GLU A 1 141 ? 34.794 -4.730 -45.805 1.00 96.06 141 GLU A O 1
ATOM 1210 N N . ALA A 1 142 ? 33.375 -5.607 -44.294 1.00 95.00 142 ALA A N 1
ATOM 1211 C CA . ALA A 1 142 ? 34.007 -6.921 -44.235 1.00 95.00 142 ALA A CA 1
ATOM 1212 C C . ALA A 1 142 ? 33.833 -7.709 -45.543 1.00 95.00 142 ALA A C 1
ATOM 1214 O O . ALA A 1 142 ? 34.811 -8.242 -46.070 1.00 95.00 142 ALA A O 1
ATOM 1215 N N . GLU A 1 143 ? 32.620 -7.743 -46.103 1.00 95.19 143 GLU A N 1
ATOM 1216 C CA . GLU A 1 143 ? 32.334 -8.365 -47.401 1.00 95.19 143 GLU A CA 1
ATOM 1217 C C . GLU A 1 143 ? 33.153 -7.713 -48.515 1.00 95.19 143 GLU A C 1
ATOM 1219 O O . GLU A 1 143 ? 33.803 -8.411 -49.293 1.00 95.19 143 GLU A O 1
ATOM 1224 N N . ARG A 1 144 ? 33.211 -6.376 -48.553 1.00 94.12 144 ARG A N 1
ATOM 1225 C CA . ARG A 1 144 ? 34.026 -5.642 -49.527 1.00 94.12 144 ARG A CA 1
ATOM 1226 C C . ARG A 1 144 ? 35.509 -5.993 -49.404 1.00 94.12 144 ARG A C 1
ATOM 1228 O O . ARG A 1 144 ? 36.142 -6.283 -50.416 1.00 94.12 144 ARG A O 1
ATOM 1235 N N . SER A 1 145 ? 36.050 -6.007 -48.187 1.00 92.31 145 SER A N 1
ATOM 1236 C CA . SER A 1 145 ? 37.451 -6.381 -47.942 1.00 92.31 145 SER A CA 1
ATOM 1237 C C . SER A 1 145 ? 37.730 -7.824 -48.384 1.00 92.31 145 SER A C 1
ATOM 1239 O O . SER A 1 145 ? 38.748 -8.106 -49.010 1.00 92.31 145 SER A O 1
ATOM 1241 N N . SER A 1 146 ? 36.796 -8.744 -48.124 1.00 93.06 146 SER A N 1
ATOM 1242 C CA . SER A 1 146 ? 36.884 -10.134 -48.581 1.00 93.06 146 SER A CA 1
ATOM 1243 C C . SER A 1 146 ? 36.853 -10.251 -50.111 1.00 93.06 146 SER A C 1
ATOM 1245 O O . SER A 1 146 ? 37.634 -11.015 -50.687 1.00 93.06 146 SER A O 1
ATOM 1247 N N . MET A 1 147 ? 36.004 -9.469 -50.787 1.00 90.81 147 MET A N 1
ATOM 1248 C CA . MET A 1 147 ? 35.941 -9.419 -52.251 1.00 90.81 147 MET A CA 1
ATOM 1249 C C . MET A 1 147 ? 37.221 -8.852 -52.869 1.00 90.81 147 MET A C 1
ATOM 1251 O O . MET A 1 147 ? 37.682 -9.391 -53.875 1.00 90.81 147 MET A O 1
ATOM 1255 N N . GLU A 1 148 ? 37.802 -7.798 -52.289 1.00 89.44 148 GLU A N 1
ATOM 1256 C CA . GLU A 1 148 ? 39.067 -7.209 -52.751 1.00 89.44 148 GLU A CA 1
ATOM 1257 C C . GLU A 1 148 ? 40.206 -8.243 -52.671 1.00 89.44 148 GLU A C 1
ATOM 1259 O O . GLU A 1 148 ? 40.848 -8.517 -53.686 1.00 89.44 148 GLU A O 1
ATOM 1264 N N . LEU A 1 149 ? 40.361 -8.926 -51.529 1.00 86.75 149 LEU A N 1
ATOM 1265 C CA . LEU A 1 149 ? 41.361 -9.992 -51.353 1.00 86.75 149 LEU A CA 1
ATOM 1266 C C . LEU A 1 149 ? 41.156 -11.158 -52.335 1.00 86.75 149 LEU A C 1
ATOM 1268 O O . LEU A 1 149 ? 42.089 -11.599 -53.004 1.00 86.75 149 LEU A O 1
ATOM 1272 N N . THR A 1 150 ? 39.915 -11.629 -52.483 1.00 86.00 150 THR A N 1
ATOM 1273 C CA . THR A 1 150 ? 39.599 -12.740 -53.397 1.00 86.00 150 THR A CA 1
ATOM 1274 C C . THR A 1 150 ? 39.851 -12.354 -54.860 1.00 86.00 150 THR A C 1
ATOM 1276 O O . THR A 1 150 ? 40.304 -13.174 -55.660 1.00 86.00 150 THR A O 1
ATOM 1279 N N . SER A 1 151 ? 39.590 -11.097 -55.228 1.00 81.88 151 SER A N 1
ATOM 1280 C CA . SER A 1 151 ? 39.838 -10.581 -56.579 1.00 81.88 151 SER A CA 1
ATOM 1281 C C . SER A 1 151 ? 41.333 -10.524 -56.898 1.00 81.88 151 SER A C 1
ATOM 1283 O O . SER A 1 151 ? 41.740 -10.911 -57.998 1.00 81.88 151 SER A O 1
ATOM 1285 N N . GLU A 1 152 ? 42.161 -10.097 -55.942 1.00 78.69 152 GLU A N 1
ATOM 1286 C CA . GLU A 1 152 ? 43.621 -10.120 -56.071 1.00 78.69 152 GLU A CA 1
ATOM 1287 C C . GLU A 1 152 ? 44.163 -11.551 -56.208 1.00 78.69 152 GLU A C 1
ATOM 1289 O O . GLU A 1 152 ? 45.011 -11.813 -57.069 1.00 78.69 152 GLU A O 1
ATOM 1294 N N . ASP A 1 153 ? 43.619 -12.503 -55.448 1.00 83.62 153 ASP A N 1
ATOM 1295 C CA . ASP A 1 153 ? 43.976 -13.922 -55.535 1.00 83.62 153 ASP A CA 1
ATOM 1296 C C . ASP A 1 153 ? 43.612 -14.547 -56.889 1.00 83.62 153 ASP A C 1
ATOM 1298 O O . ASP A 1 153 ? 44.386 -15.320 -57.461 1.00 83.62 153 ASP A O 1
ATOM 1302 N N . ILE A 1 154 ? 42.446 -14.216 -57.446 1.00 83.12 154 ILE A N 1
ATOM 1303 C CA . ILE A 1 154 ? 42.037 -14.700 -58.773 1.00 83.12 154 ILE A CA 1
ATOM 1304 C C . ILE A 1 154 ? 42.925 -14.081 -59.858 1.00 83.12 154 ILE A C 1
ATOM 1306 O O . ILE A 1 154 ? 43.383 -14.785 -60.765 1.00 83.12 154 ILE A O 1
ATOM 1310 N N . LEU A 1 155 ? 43.207 -12.778 -59.764 1.00 80.94 155 LEU A N 1
ATOM 1311 C CA . LEU A 1 155 ? 44.061 -12.075 -60.717 1.00 80.94 155 LEU A CA 1
ATOM 1312 C C . LEU A 1 155 ? 45.497 -12.615 -60.687 1.00 80.94 155 LEU A C 1
ATOM 1314 O O . LEU A 1 155 ? 46.105 -12.805 -61.744 1.00 80.94 155 LEU A O 1
ATOM 1318 N N . SER A 1 156 ? 46.044 -12.879 -59.499 1.00 81.06 156 SER A N 1
ATOM 1319 C CA . SER A 1 156 ? 47.387 -13.441 -59.340 1.00 81.06 156 SER A CA 1
ATOM 1320 C C . SER A 1 156 ? 47.467 -14.865 -59.900 1.00 81.06 156 SER A C 1
ATOM 1322 O O . SER A 1 156 ? 48.330 -15.133 -60.739 1.00 81.06 156 SER A O 1
ATOM 1324 N N . LYS A 1 157 ? 46.514 -15.747 -59.564 1.00 84.12 157 LYS A N 1
ATOM 1325 C CA . LYS A 1 157 ? 46.424 -17.108 -60.128 1.00 84.12 157 LYS A CA 1
ATOM 1326 C C . LYS A 1 157 ? 46.288 -17.093 -61.650 1.00 84.12 157 LYS A C 1
ATOM 1328 O O . LYS A 1 157 ? 46.970 -17.855 -62.330 1.00 84.12 157 LYS A O 1
ATOM 1333 N N . SER A 1 158 ? 45.471 -16.196 -62.203 1.00 81.19 158 SER A N 1
ATOM 1334 C CA . SER A 1 158 ? 45.310 -16.037 -63.655 1.00 81.19 158 SER A CA 1
ATOM 1335 C C . SER A 1 158 ? 46.624 -15.650 -64.345 1.00 81.19 158 SER A C 1
ATOM 1337 O O . SER A 1 158 ? 47.008 -16.260 -65.347 1.00 81.19 158 SER A O 1
ATOM 1339 N N . LYS A 1 159 ? 47.362 -14.685 -63.777 1.00 86.88 159 LYS A N 1
ATOM 1340 C CA . LYS A 1 159 ? 48.687 -14.278 -64.274 1.00 86.88 159 LYS A CA 1
ATOM 1341 C C . LYS A 1 159 ? 49.682 -15.440 -64.247 1.00 86.88 159 LYS A C 1
ATOM 1343 O O . LYS A 1 159 ? 50.396 -15.634 -65.229 1.00 86.88 159 LYS A O 1
ATOM 1348 N N . VAL A 1 160 ? 49.697 -16.227 -63.169 1.00 85.69 160 VAL A N 1
ATOM 1349 C CA . VAL A 1 160 ? 50.572 -17.403 -63.033 1.00 85.69 160 VAL A CA 1
ATOM 1350 C C . VAL A 1 160 ? 50.221 -18.476 -64.064 1.00 85.69 160 VAL A C 1
ATOM 1352 O O . VAL A 1 160 ? 51.110 -18.925 -64.782 1.00 85.69 160 VAL A O 1
ATOM 1355 N N . CYS A 1 161 ? 48.943 -18.837 -64.217 1.00 82.56 161 CYS A N 1
ATOM 1356 C CA . CYS A 1 161 ? 48.508 -19.803 -65.231 1.00 82.56 161 CYS A CA 1
ATOM 1357 C C . CYS A 1 161 ? 48.883 -19.352 -66.649 1.00 82.56 161 CYS A C 1
ATOM 1359 O O . CYS A 1 161 ? 49.359 -20.155 -67.449 1.00 82.56 161 CYS A O 1
ATOM 1361 N N . LYS A 1 162 ? 48.721 -18.057 -66.955 1.00 86.06 162 LYS A N 1
ATOM 1362 C CA . LYS A 1 162 ? 49.113 -17.488 -68.249 1.00 86.06 162 LYS A CA 1
ATOM 1363 C C . LYS A 1 162 ? 50.624 -17.569 -68.476 1.00 86.06 162 LYS A C 1
ATOM 1365 O O . LYS A 1 162 ? 51.045 -17.949 -69.564 1.00 86.06 162 LYS A O 1
ATOM 1370 N N . ALA A 1 163 ? 51.433 -17.239 -67.469 1.00 87.00 163 ALA A N 1
ATOM 1371 C CA . ALA A 1 163 ? 52.888 -17.355 -67.553 1.00 87.00 163 ALA A CA 1
ATOM 1372 C C . ALA A 1 163 ? 53.331 -18.815 -67.742 1.00 87.00 163 ALA A C 1
ATOM 1374 O O . ALA A 1 163 ? 54.156 -19.093 -68.608 1.00 87.00 163 ALA A O 1
ATOM 1375 N N . MET A 1 164 ? 52.736 -19.749 -66.994 1.00 83.56 164 MET A N 1
ATOM 1376 C CA . MET A 1 164 ? 53.017 -21.182 -67.105 1.00 83.56 164 MET A CA 1
ATOM 1377 C C . MET A 1 164 ? 52.678 -21.718 -68.502 1.00 83.56 164 MET A C 1
ATOM 1379 O O . MET A 1 164 ? 53.493 -22.412 -69.100 1.00 83.56 164 MET A O 1
ATOM 1383 N N . TRP A 1 165 ? 51.531 -21.321 -69.064 1.00 88.25 165 TRP A N 1
ATOM 1384 C CA . TRP A 1 165 ? 51.130 -21.700 -70.422 1.00 88.25 165 TRP A CA 1
ATOM 1385 C C . TRP A 1 165 ? 52.086 -21.164 -71.498 1.00 88.25 165 TRP A C 1
ATOM 1387 O O . TRP A 1 165 ? 52.426 -21.890 -72.430 1.00 88.25 165 TRP A O 1
ATOM 1397 N N . ILE A 1 166 ? 52.561 -19.917 -71.360 1.00 85.50 166 ILE A N 1
ATOM 1398 C CA . ILE A 1 166 ? 53.562 -19.337 -72.272 1.00 85.50 166 ILE A CA 1
ATOM 1399 C C . ILE A 1 166 ? 54.870 -20.133 -72.206 1.00 85.50 166 ILE A C 1
ATOM 1401 O O . ILE A 1 166 ? 55.388 -20.530 -73.245 1.00 85.50 166 ILE A O 1
ATOM 1405 N N . VAL A 1 167 ? 55.381 -20.408 -71.000 1.00 81.50 167 VAL A N 1
ATOM 1406 C CA . VAL A 1 167 ? 56.625 -21.176 -70.814 1.00 81.50 167 VAL A CA 1
ATOM 1407 C C . VAL A 1 167 ? 56.500 -22.581 -71.404 1.00 81.50 167 VAL A C 1
ATOM 1409 O O . VAL A 1 167 ? 57.413 -23.043 -72.087 1.00 81.50 167 VAL A O 1
ATOM 1412 N N . GLU A 1 168 ? 55.371 -23.254 -71.186 1.00 79.56 168 GLU A N 1
ATOM 1413 C CA . GLU A 1 168 ? 55.159 -24.614 -71.678 1.00 79.56 168 GLU A CA 1
ATOM 1414 C C . GLU A 1 168 ? 55.056 -24.671 -73.211 1.00 79.56 168 GLU A C 1
ATOM 1416 O O . GLU A 1 168 ? 55.648 -25.555 -73.833 1.00 79.56 168 GLU A O 1
ATOM 1421 N N . ASN A 1 169 ? 54.376 -23.711 -73.846 1.00 74.44 169 ASN A N 1
ATOM 1422 C CA . ASN A 1 169 ? 54.318 -23.635 -75.309 1.00 74.44 169 ASN A CA 1
ATOM 1423 C C . ASN A 1 169 ? 55.656 -23.235 -75.935 1.00 74.44 169 ASN A C 1
ATOM 1425 O O . ASN A 1 169 ? 56.070 -23.864 -76.905 1.00 74.44 169 ASN A O 1
ATOM 1429 N N . SER A 1 170 ? 56.382 -22.272 -75.361 1.00 73.19 170 SER A N 1
ATOM 1430 C CA . SER A 1 170 ? 57.725 -21.921 -75.838 1.00 73.19 170 SER A CA 1
ATOM 1431 C C . SER A 1 170 ? 58.730 -23.064 -75.653 1.00 73.19 170 SER A C 1
ATOM 1433 O O . SER A 1 170 ? 59.611 -23.244 -76.490 1.00 73.19 170 SER A O 1
ATOM 1435 N N . SER A 1 171 ? 58.595 -23.880 -74.601 1.00 70.44 171 SER A N 1
ATOM 1436 C CA . SER A 1 171 ? 59.403 -25.092 -74.422 1.00 70.44 171 SER A CA 1
ATOM 1437 C C . SER A 1 171 ? 59.076 -26.156 -75.474 1.00 70.44 171 SER A C 1
ATOM 1439 O O . SER A 1 171 ? 59.995 -26.750 -76.039 1.00 70.44 171 SER A O 1
ATOM 1441 N N . LYS A 1 172 ? 57.794 -26.362 -75.804 1.00 68.94 172 LYS A N 1
ATOM 1442 C CA . LYS A 1 172 ? 57.375 -27.281 -76.879 1.00 68.94 172 LYS A CA 1
ATOM 1443 C C . LYS A 1 172 ? 57.893 -26.825 -78.243 1.00 68.94 172 LYS A C 1
ATOM 1445 O O . LYS A 1 172 ? 58.484 -27.632 -78.950 1.00 68.94 172 LYS A O 1
ATOM 1450 N N . GLU A 1 173 ? 57.763 -25.543 -78.580 1.00 66.06 173 GLU A N 1
ATOM 1451 C CA . GLU A 1 173 ? 58.319 -24.979 -79.818 1.00 66.06 173 GLU A CA 1
ATOM 1452 C C . GLU A 1 173 ? 59.849 -25.090 -79.857 1.00 66.06 173 GLU A C 1
ATOM 1454 O O . GLU A 1 173 ? 60.406 -25.565 -80.843 1.00 66.06 173 GLU A O 1
ATOM 1459 N N . GLY A 1 174 ? 60.540 -24.750 -78.765 1.00 62.47 174 GLY A N 1
ATOM 1460 C CA . GLY A 1 174 ? 61.996 -24.867 -78.669 1.00 62.47 174 GLY A CA 1
ATOM 1461 C C . GLY A 1 174 ? 62.501 -26.306 -78.802 1.00 62.47 174 GLY A C 1
ATOM 1462 O O . GLY A 1 174 ? 63.513 -26.533 -79.465 1.00 62.47 174 GLY A O 1
ATOM 1463 N N . THR A 1 175 ? 61.778 -27.280 -78.238 1.00 60.91 175 THR A N 1
ATOM 1464 C CA . THR A 1 175 ? 62.096 -28.716 -78.358 1.00 60.91 175 THR A CA 1
ATOM 1465 C C . THR A 1 175 ? 61.878 -29.215 -79.786 1.00 60.91 175 THR A C 1
ATOM 1467 O O . THR A 1 175 ? 62.683 -29.986 -80.295 1.00 60.91 175 THR A O 1
ATOM 1470 N N . VAL A 1 176 ? 60.830 -28.744 -80.470 1.00 60.88 176 VAL A N 1
ATOM 1471 C CA . VAL A 1 176 ? 60.583 -29.066 -81.885 1.00 60.88 176 VAL A CA 1
ATOM 1472 C C . VAL A 1 176 ? 61.677 -28.472 -82.774 1.00 60.88 176 VAL A C 1
ATOM 1474 O O . VAL A 1 176 ? 62.188 -29.167 -83.648 1.00 60.88 176 VAL A O 1
ATOM 1477 N N . VAL A 1 177 ? 62.104 -27.233 -82.512 1.00 61.53 177 VAL A N 1
ATOM 1478 C CA . VAL A 1 177 ? 63.203 -26.583 -83.245 1.00 61.53 177 VAL A CA 1
ATOM 1479 C C . VAL A 1 177 ? 64.537 -27.303 -83.008 1.00 61.53 177 VAL A C 1
ATOM 1481 O O . VAL A 1 177 ? 65.274 -27.535 -83.960 1.00 61.53 177 VAL A O 1
ATOM 1484 N N . THR A 1 178 ? 64.842 -27.732 -81.778 1.00 60.31 178 THR A N 1
ATOM 1485 C CA . THR A 1 178 ? 66.064 -28.519 -81.503 1.00 60.31 178 THR A CA 1
ATOM 1486 C C . THR A 1 178 ? 66.005 -29.933 -82.077 1.00 60.31 178 THR A C 1
ATOM 1488 O O . THR A 1 178 ? 67.015 -30.412 -82.587 1.00 60.31 178 THR A O 1
ATOM 1491 N N . ALA A 1 179 ? 64.844 -30.592 -82.055 1.00 60.34 179 ALA A N 1
ATOM 1492 C CA . ALA A 1 179 ? 64.660 -31.898 -82.684 1.00 60.34 179 ALA A CA 1
ATOM 1493 C C . ALA A 1 179 ? 64.786 -31.829 -84.218 1.00 60.34 179 ALA A C 1
ATOM 1495 O O . ALA A 1 179 ? 65.389 -32.721 -84.805 1.00 60.34 179 ALA A O 1
ATOM 1496 N N . LEU A 1 180 ? 64.283 -30.765 -84.859 1.00 58.59 180 LEU A N 1
ATOM 1497 C CA . LEU A 1 180 ? 64.462 -30.515 -86.296 1.00 58.59 180 LEU A CA 1
ATOM 1498 C C . LEU A 1 180 ? 65.936 -30.290 -86.657 1.00 58.59 180 LEU A C 1
ATOM 1500 O O . LEU A 1 180 ? 66.429 -30.915 -87.589 1.00 58.59 180 LEU A O 1
ATOM 1504 N N . ILE A 1 181 ? 66.663 -29.485 -85.876 1.00 61.22 181 ILE A N 1
ATOM 1505 C CA . ILE A 1 181 ? 68.100 -29.246 -86.096 1.00 61.22 181 ILE A CA 1
ATOM 1506 C C . ILE A 1 181 ? 68.921 -30.543 -85.943 1.00 61.22 181 ILE A C 1
ATOM 1508 O O . ILE A 1 181 ? 69.865 -30.765 -86.697 1.00 61.22 181 ILE A O 1
ATOM 1512 N N . LEU A 1 182 ? 68.557 -31.417 -84.997 1.00 58.66 182 LEU A N 1
ATOM 1513 C CA . LEU A 1 182 ? 69.236 -32.703 -84.778 1.00 58.66 182 LEU A CA 1
ATOM 1514 C C . LEU A 1 182 ? 68.877 -33.788 -85.810 1.00 58.66 182 LEU A C 1
ATOM 1516 O O . LEU A 1 182 ? 69.621 -34.754 -85.927 1.00 58.66 182 LEU A O 1
ATOM 1520 N N . LEU A 1 183 ? 67.764 -33.657 -86.539 1.00 59.16 183 LEU A N 1
ATOM 1521 C CA . LEU A 1 183 ? 67.363 -34.574 -87.620 1.00 59.16 183 LEU A CA 1
ATOM 1522 C C . LEU A 1 183 ? 67.995 -34.219 -88.979 1.00 59.16 183 LEU A C 1
ATOM 1524 O O . LEU A 1 183 ? 68.047 -35.076 -89.858 1.00 59.16 183 LEU A O 1
ATOM 1528 N N . GLU A 1 184 ? 68.461 -32.980 -89.153 1.00 58.34 184 GLU A N 1
ATOM 1529 C CA . GLU A 1 184 ? 69.118 -32.490 -90.378 1.00 58.34 184 GLU A CA 1
ATOM 1530 C C . GLU A 1 184 ? 70.663 -32.523 -90.318 1.00 58.34 184 GLU A C 1
ATOM 1532 O O . GLU A 1 184 ? 71.313 -32.119 -91.284 1.00 58.34 184 GLU A O 1
ATOM 1537 N N . SER A 1 185 ? 71.252 -33.011 -89.216 1.00 50.59 185 SER A N 1
ATOM 1538 C CA . SER A 1 185 ? 72.707 -33.211 -89.035 1.00 50.59 185 SER A CA 1
ATOM 1539 C C . SER A 1 185 ? 73.100 -34.681 -89.146 1.00 50.59 185 SER A C 1
ATOM 1541 O O . SER A 1 185 ? 74.166 -34.955 -89.741 1.00 50.59 185 SER A O 1
#

InterPro domains:
  IPR013907 Sds3-like [PF08598] (35-153)
  IPR013907 Sds3-like [PTHR21964] (20-153)
  IPR013907 Sds3-like [SM01401] (33-183)

Sequence (185 aa):
MSEYDLDLDEENSDYELNEKNENESDEDTEDASETDMVKQEEEYTEIKEQMYQDKLANLKKQLKQLEEGVHPDYLKRLKKLEQNYQNRQLLNQVFERVEIERVERDYILEKEAAHKEYEEKKIELRETLISDLEEKKRMIEAERSSMELTSEDILSKSKVCKAMWIVENSSKEGTVVTALILLES

Secondary structure (DSSP, 8-state):
--------------------------SS-HHHHHHHHHHHHHHHHHHHHHHHHHHHHHHHHHHHHHHTT--HHHHHHHHHHHHHHHHHHHHHHHHHHHHHHHHHHHHHHHHHHHHHHHHHHHHHHHHHHHHHHHHHHHHHHHHHHHHHHHHHHHHHHHHHHHHHHHHHHHHHHHHHHHHHHHH--